Protein AF-A0AAV9RCN1-F1 (afdb_monomer)

Organism: NCBI:txid28760

pLDDT: mean 83.16, std 26.3, range [23.14, 98.94]

Radius of gyration: 22.36 Å; Cα contacts (8 Å, |Δi|>4): 455; chains: 1; bounding box: 54×53×61 Å

Foldseek 3Di:
DVVVLVVLVPPPPDDDDDDDDDDDDDDDDDDDDDDDDDDDDDDPPPDDDDDPDDDDDVCPPDQFVQQLVAAFLLNLLLLLLVLVVQCVCVVVVNHVDQFDWDDDPNDTDTDGSVNVNVVSLVCVCLQFAFAPDCVNPSDPCSVLAPDHLAGFRGGPGPPRNNRNWLALSNLSSCQSPVSSDDLVSLLSRLVVQVVFFDALQFGFLTGPVDPLADQAFDQPADDPPCSHHNRSCVRRTWGFQLSVLSSLSSQLVSLVVVDDVSNVVSVVVLVNNVVSVCVLLVPDPVSADWRTAGGRRHHHPPIRRHDPSNVVSNVVSVVSD

Secondary structure (DSSP, 8-state):
-HHHHHHHHHSTT-----------------------------------PPPS-----TTTT---S----SEEHHHHHHHHHHHHHHHHHHHTTS----EEEEEETTEEEEEEHHHHHHHHHHHHHHHHEE-S-TT-TT-S-GGG---SSEE-SEES-SSHHHHT---TTHHHHHHH-GGGS-HHHHHHHHHHHHHHTB-SSSEESS-TTSTT------SS--SS-TTTGGGTTTTSS-EESHHHHHHHHHHHHHHHHH-HHHHHHHHHHHHHHHHHHHHHHHH-TTSS--SEE-GGG---TTS-SS-HHHHHHHHHHHHH-

InterPro domains:
  IPR008928 Six-hairpin glycosidase superfamily [SSF48208] (68-321)
  IPR010401 Glycogen debranching enzyme [PTHR10569] (67-321)
  IPR032790 Glycogen debranching enzyme, C-terminal [PF06202] (67-316)

Mean predicted aligned error: 10.68 Å

Nearest PDB structures (foldseek):
  7ekw-assembly1_A  TM=9.323E-01  e=6.779E-24  Nakaseomyces glabratus CBS 138
  7eku-assembly1_A  TM=9.449E-01  e=3.481E-23  Nakaseomyces glabratus CBS 138
  5d06-assembly1_A  TM=9.188E-01  e=1.034E-23  Nakaseomyces glabratus CBS 138
  7ejt-assembly2_B  TM=9.295E-01  e=2.536E-23  Nakaseomyces glabratus CBS 138
  5d0f-assembly2_B  TM=9.491E-01  e=9.490E-23  Nakaseomyces glabratus CBS 138

Solvent-accessible surface area (backbone atoms only — not comparable to full-atom values): 18500 Å² total; per-residue (Å²): 122,71,76,68,61,56,59,71,68,67,65,84,74,71,90,73,90,82,82,88,79,89,78,91,79,91,85,88,86,88,84,83,86,83,84,78,91,81,86,94,73,90,72,87,72,87,70,88,71,79,78,95,80,72,77,90,52,99,59,70,89,63,72,51,107,68,69,63,76,23,52,32,35,38,60,53,17,46,48,44,33,50,34,48,50,49,43,56,30,32,77,68,70,75,36,96,64,64,55,48,78,41,80,55,97,92,39,83,41,79,44,39,31,62,58,52,36,48,50,51,56,70,43,46,47,60,70,31,47,32,63,76,58,93,77,46,89,74,64,87,54,73,89,54,57,81,62,57,48,38,56,28,38,22,43,79,20,91,53,64,58,56,15,47,40,56,44,60,54,44,25,46,13,42,58,56,30,46,86,49,49,56,70,70,60,49,53,45,23,52,52,49,43,53,74,60,23,56,49,65,67,15,24,21,38,26,32,75,89,44,94,75,47,36,31,72,58,41,63,80,41,84,60,91,50,73,67,46,29,62,29,46,15,66,66,22,14,19,12,30,22,36,56,38,18,33,43,50,41,28,51,50,58,54,23,58,77,73,32,69,69,53,27,54,54,45,52,51,52,50,52,54,51,52,49,45,49,49,54,47,23,72,70,35,95,76,62,31,42,34,44,38,25,16,51,86,51,34,86,33,94,83,36,52,60,62,26,70,58,26,48,49,28,47,53,51,36,63,71,73,106

Sequence (321 aa):
MQAAVEIVKREKKIETKVSVYATSVKVPGQLKILSTRKETKTHLLLLWAPNPSLPETPSGGVTANLSRDGAAVEIVGLSKSVVRWLVELQAKGLFPYDGVNVHRDGTEVFISYSEWNQQLQQSFETEFWVSEDPHDPNEKHPDLVHKKGIYKDSYGASSPWCDYQLRPNFTIAMVVAPELFTLGRAWKALGVAEKKLLGLLGMKTLDPDDMVYCGVYDNALDNDNYNLAKGFNYHQGPEWLWPVGYFLRAKLYFAKKLGEETYSKTVTLVKNVLSQHYTHLERSPWKGLPELTNEQGQHCPFSCETQAWSLATVLEVLYDL

Structure (mmCIF, N/CA/C/O backbone):
data_AF-A0AAV9RCN1-F1
#
_entry.id   AF-A0AAV9RCN1-F1
#
loop_
_atom_site.group_PDB
_atom_site.id
_atom_site.type_symbol
_atom_site.label_atom_id
_atom_site.label_alt_id
_atom_site.label_comp_id
_atom_site.label_asym_id
_atom_site.label_entity_id
_atom_site.label_seq_id
_atom_site.pdbx_PDB_ins_code
_atom_site.Cartn_x
_atom_site.Cartn_y
_atom_site.Cartn_z
_atom_site.occupancy
_atom_site.B_iso_or_equiv
_atom_site.auth_seq_id
_atom_site.auth_comp_id
_atom_site.auth_asym_id
_atom_site.auth_atom_id
_atom_site.pdbx_PDB_model_num
ATOM 1 N N . MET A 1 1 ? -16.370 -21.802 10.281 1.00 40.22 1 MET A N 1
ATOM 2 C CA . MET A 1 1 ? -17.121 -21.192 11.407 1.00 40.22 1 MET A CA 1
ATOM 3 C C . MET A 1 1 ? -17.003 -21.976 12.724 1.00 40.22 1 MET A C 1
ATOM 5 O O . MET A 1 1 ? -16.999 -21.343 13.768 1.00 40.22 1 MET A O 1
ATOM 9 N N . GLN A 1 2 ? -16.824 -23.308 12.718 1.00 26.86 2 GLN A N 1
ATOM 10 C CA . GLN A 1 2 ? -16.623 -24.099 13.952 1.00 26.86 2 GLN A CA 1
ATOM 11 C C . GLN A 1 2 ? -15.234 -23.940 14.608 1.00 26.86 2 GLN A C 1
ATOM 13 O O . GLN A 1 2 ? -15.150 -23.937 15.830 1.00 26.86 2 GLN A O 1
ATOM 18 N N . ALA A 1 3 ? -14.166 -23.696 13.836 1.00 29.97 3 ALA A N 1
ATOM 19 C CA . ALA A 1 3 ? -12.805 -23.572 14.383 1.00 29.97 3 ALA A CA 1
ATOM 20 C C . ALA A 1 3 ? -12.559 -22.300 15.231 1.00 29.97 3 ALA A C 1
ATOM 22 O O . ALA A 1 3 ? -11.704 -22.300 16.111 1.00 29.97 3 ALA A O 1
ATOM 23 N N . ALA A 1 4 ? -13.321 -21.221 15.007 1.00 32.78 4 ALA A N 1
ATOM 24 C CA . ALA A 1 4 ? -13.185 -19.976 15.774 1.00 32.78 4 ALA A CA 1
ATOM 25 C C . ALA A 1 4 ? -13.878 -20.045 17.151 1.00 32.78 4 ALA A C 1
ATOM 27 O O . ALA A 1 4 ? -13.446 -19.397 18.100 1.00 32.78 4 ALA A O 1
ATOM 28 N N . VAL A 1 5 ? -14.919 -20.877 17.286 1.00 36.88 5 VAL A N 1
ATOM 29 C CA . VAL A 1 5 ? -15.703 -21.031 18.526 1.00 36.88 5 VAL A CA 1
ATOM 30 C C . VAL A 1 5 ? -14.970 -21.890 19.570 1.00 36.88 5 VAL A C 1
ATOM 32 O O . VAL A 1 5 ? -15.204 -21.742 20.769 1.00 36.88 5 VAL A O 1
ATOM 35 N N . GLU A 1 6 ? -14.049 -22.761 19.148 1.00 31.56 6 GLU A N 1
ATOM 36 C CA . GLU A 1 6 ? -13.279 -23.619 20.062 1.00 31.56 6 GLU A CA 1
ATOM 37 C C . GLU A 1 6 ? -12.153 -22.887 20.807 1.00 31.56 6 GLU A C 1
ATOM 39 O O . GLU A 1 6 ? -11.795 -23.284 21.916 1.00 31.56 6 GLU A O 1
ATOM 44 N N . ILE A 1 7 ? -11.629 -21.794 20.244 1.00 38.25 7 ILE A N 1
ATOM 45 C CA . ILE A 1 7 ? -10.511 -21.039 20.832 1.00 38.25 7 ILE A CA 1
ATOM 46 C C . ILE A 1 7 ? -10.970 -20.306 22.101 1.00 38.25 7 ILE A C 1
ATOM 48 O O . ILE A 1 7 ? -10.344 -20.437 23.148 1.00 38.25 7 ILE A O 1
ATOM 52 N N . VAL A 1 8 ? -12.131 -19.649 22.051 1.00 38.59 8 VAL A N 1
ATOM 53 C CA . VAL A 1 8 ? -12.667 -18.851 23.172 1.00 38.59 8 VAL A CA 1
ATOM 54 C C . VAL A 1 8 ? -13.131 -19.726 24.348 1.00 38.59 8 VAL A C 1
ATOM 56 O O . VAL A 1 8 ? -13.141 -19.291 25.498 1.00 38.59 8 VAL A O 1
ATOM 59 N N . LYS A 1 9 ? -13.477 -21.000 24.111 1.00 32.78 9 LYS A N 1
ATOM 60 C CA . LYS A 1 9 ? -13.901 -21.913 25.189 1.00 32.78 9 LYS A CA 1
ATOM 61 C C . LYS A 1 9 ? -12.740 -22.495 26.002 1.00 32.78 9 LYS A C 1
ATOM 63 O O . LYS A 1 9 ? -12.976 -22.919 27.132 1.00 32.78 9 LYS A O 1
ATOM 68 N N . ARG A 1 10 ? -11.509 -22.517 25.474 1.00 36.81 10 ARG A N 1
ATOM 69 C CA . ARG A 1 10 ? -10.346 -23.107 26.170 1.00 36.81 10 ARG A CA 1
ATOM 70 C C . ARG A 1 10 ? -9.637 -22.159 27.145 1.00 36.81 10 ARG A C 1
ATOM 72 O O . ARG A 1 10 ? -8.932 -22.652 28.018 1.00 36.81 10 ARG A O 1
ATOM 79 N N . GLU A 1 11 ? -9.871 -20.849 27.083 1.00 39.75 11 GLU A N 1
ATOM 80 C CA . GLU A 1 11 ? -9.155 -19.865 27.921 1.00 39.75 11 GLU A CA 1
ATOM 81 C C . GLU A 1 11 ? -9.804 -19.569 29.286 1.00 39.75 11 GLU A C 1
ATOM 83 O O . GLU A 1 11 ? -9.200 -18.916 30.131 1.00 39.75 11 GLU A O 1
ATOM 88 N N . LYS A 1 12 ? -10.983 -20.129 29.594 1.00 35.50 12 LYS A N 1
ATOM 89 C CA . LYS A 1 12 ? -11.674 -19.929 30.889 1.00 35.50 12 LYS A CA 1
ATOM 90 C C . LYS A 1 12 ? -11.013 -20.597 32.114 1.00 35.50 12 LYS A C 1
ATOM 92 O O . LYS A 1 12 ? -11.671 -20.752 33.139 1.00 35.50 12 LYS A O 1
ATOM 97 N N . LYS A 1 13 ? -9.751 -21.037 32.045 1.00 34.59 13 LYS A N 1
ATOM 98 C CA . LYS A 1 13 ? -9.140 -21.849 33.116 1.00 34.59 13 LYS A CA 1
ATOM 99 C C . LYS A 1 13 ? -7.711 -21.489 33.524 1.00 34.59 13 LYS A C 1
ATOM 101 O O . LYS A 1 13 ? -7.014 -22.345 34.060 1.00 34.59 13 LYS A O 1
ATOM 106 N N . ILE A 1 14 ? -7.286 -20.246 33.320 1.00 32.81 14 ILE A N 1
ATOM 107 C CA . ILE A 1 14 ? -6.000 -19.767 33.839 1.00 32.81 14 ILE A CA 1
ATOM 108 C C . ILE A 1 14 ? -6.240 -18.486 34.646 1.00 32.81 14 ILE A C 1
ATOM 110 O O . ILE A 1 14 ? -6.146 -17.376 34.139 1.00 32.81 14 ILE A O 1
ATOM 114 N N . GLU A 1 15 ? -6.575 -18.650 35.928 1.00 34.12 15 GLU A N 1
ATOM 115 C CA . GLU A 1 15 ? -6.298 -17.615 36.923 1.00 34.12 15 GLU A CA 1
ATOM 116 C C . GLU A 1 15 ? -4.788 -17.622 37.170 1.00 34.12 15 GLU A C 1
ATOM 118 O O . GLU A 1 15 ? -4.222 -18.625 37.607 1.00 34.12 15 GLU A O 1
ATOM 123 N N . THR A 1 16 ? -4.099 -16.518 36.900 1.00 31.03 16 THR A N 1
ATOM 124 C CA . THR A 1 16 ? -2.740 -16.323 37.413 1.00 31.03 16 THR A CA 1
ATOM 125 C C . THR A 1 16 ? -2.645 -14.927 38.000 1.00 31.03 16 THR A C 1
ATOM 127 O O . THR A 1 16 ? -2.632 -13.928 37.289 1.00 31.03 16 THR A O 1
ATOM 130 N N . LYS A 1 17 ? -2.614 -14.873 39.336 1.00 28.05 17 LYS A N 1
ATOM 131 C CA . LYS A 1 17 ? -2.212 -13.691 40.099 1.00 28.05 17 LYS A CA 1
ATOM 132 C C . LYS A 1 17 ? -0.772 -13.348 39.722 1.00 28.05 17 LYS A C 1
ATOM 134 O O . LYS A 1 17 ? 0.119 -14.166 39.939 1.00 28.05 17 LYS A O 1
ATOM 139 N N . VAL A 1 18 ? -0.543 -12.145 39.209 1.00 26.08 18 VAL A N 1
ATOM 140 C CA . VAL A 1 18 ? 0.805 -11.590 39.055 1.00 26.08 18 VAL A CA 1
ATOM 141 C C . VAL A 1 18 ? 1.018 -10.582 40.179 1.00 26.08 18 VAL A C 1
ATOM 143 O O . VAL A 1 18 ? 0.465 -9.488 40.160 1.00 26.08 18 VAL A O 1
ATOM 146 N N . SER A 1 19 ? 1.802 -10.977 41.181 1.00 24.53 19 SER A N 1
ATOM 147 C CA . SER A 1 19 ? 2.355 -10.070 42.188 1.00 24.53 19 SER A CA 1
ATOM 148 C C . SER A 1 19 ? 3.693 -9.545 41.668 1.00 24.53 19 SER A C 1
ATOM 150 O O . SER A 1 19 ? 4.605 -10.332 41.416 1.00 24.53 19 SER A O 1
ATOM 152 N N . VAL A 1 20 ? 3.819 -8.230 41.495 1.00 25.09 20 VAL A N 1
ATOM 153 C CA . VAL A 1 20 ? 5.067 -7.580 41.073 1.00 25.09 20 VAL A CA 1
ATOM 154 C C . VAL A 1 20 ? 5.939 -7.349 42.307 1.00 25.09 20 VAL A C 1
ATOM 156 O O . VAL A 1 20 ? 5.595 -6.535 43.159 1.00 25.09 20 VAL A O 1
ATOM 159 N N . TYR A 1 21 ? 7.074 -8.042 42.404 1.00 23.66 21 TYR A N 1
ATOM 160 C CA . TYR A 1 21 ? 8.156 -7.667 43.317 1.00 23.66 21 TYR A CA 1
ATOM 161 C C . TYR A 1 21 ? 9.271 -7.003 42.511 1.00 23.66 21 TYR A C 1
ATOM 163 O O . TYR A 1 21 ? 9.865 -7.615 41.625 1.00 23.66 21 TYR A O 1
ATOM 171 N N . ALA A 1 22 ? 9.538 -5.736 42.821 1.00 26.12 22 ALA A N 1
ATOM 172 C CA . ALA A 1 22 ? 10.686 -5.003 42.317 1.00 26.12 22 ALA A CA 1
ATOM 173 C C . ALA A 1 22 ? 11.907 -5.293 43.199 1.00 26.12 22 ALA A C 1
ATOM 175 O O . ALA A 1 22 ? 11.885 -5.023 44.398 1.00 26.12 22 ALA A O 1
ATOM 176 N N . THR A 1 23 ? 12.993 -5.773 42.598 1.00 24.09 23 THR A N 1
ATOM 177 C CA . THR A 1 23 ? 14.335 -5.709 43.192 1.00 24.09 23 THR A CA 1
ATOM 178 C C . THR A 1 23 ? 15.346 -5.381 42.106 1.00 24.09 23 THR A C 1
ATOM 180 O O . THR A 1 23 ? 15.435 -6.072 41.095 1.00 24.09 23 THR A O 1
ATOM 183 N N . SER A 1 24 ? 16.090 -4.295 42.318 1.00 27.80 24 SER A N 1
ATOM 184 C CA . SER A 1 24 ? 17.132 -3.802 41.423 1.00 27.80 24 SER A CA 1
ATOM 185 C C . SER A 1 24 ? 18.395 -4.654 41.502 1.00 27.80 24 SER A C 1
ATOM 187 O O . SER A 1 24 ? 18.911 -4.839 42.603 1.00 27.80 24 SER A O 1
ATOM 189 N N . VAL A 1 25 ? 18.973 -5.026 40.358 1.00 26.41 25 VAL A N 1
ATOM 190 C CA . VAL A 1 25 ? 20.415 -5.292 40.224 1.00 26.41 25 VAL A CA 1
ATOM 191 C C . VAL A 1 25 ? 20.876 -4.844 38.823 1.00 26.41 25 VAL A C 1
ATOM 193 O O . VAL A 1 25 ? 20.364 -5.322 37.816 1.00 26.41 25 VAL A O 1
ATOM 196 N N . LYS A 1 26 ? 21.827 -3.897 38.767 1.00 26.02 26 LYS A N 1
ATOM 197 C CA . LYS A 1 26 ? 22.694 -3.570 37.605 1.00 26.02 26 LYS A CA 1
ATOM 198 C C . LYS A 1 26 ? 23.755 -4.695 37.519 1.00 26.02 26 LYS A C 1
ATOM 200 O O . LYS A 1 26 ? 24.193 -5.116 38.581 1.00 26.02 26 LYS A O 1
ATOM 205 N N . VAL A 1 27 ? 24.225 -5.274 36.404 1.00 29.41 27 VAL A N 1
ATOM 206 C CA . VAL A 1 27 ? 24.920 -4.785 35.181 1.00 29.41 27 VAL A CA 1
ATOM 207 C C . VAL A 1 27 ? 25.010 -5.988 34.162 1.00 29.41 27 VAL A C 1
ATOM 209 O O . VAL A 1 27 ? 24.447 -7.035 34.473 1.00 29.41 27 VAL A O 1
ATOM 212 N N . PRO A 1 28 ? 25.639 -5.928 32.958 1.00 28.16 28 PRO A N 1
ATOM 213 C CA . PRO A 1 28 ? 24.980 -6.140 31.662 1.00 28.16 28 PRO A CA 1
ATOM 214 C C . PRO A 1 28 ? 25.430 -7.394 30.868 1.00 28.16 28 PRO A C 1
ATOM 216 O O . PRO A 1 28 ? 26.518 -7.929 31.060 1.00 28.16 28 PRO A O 1
ATOM 219 N N . GLY A 1 29 ? 24.629 -7.775 29.867 1.00 32.91 29 GLY A N 1
ATOM 220 C CA . GLY A 1 29 ? 25.039 -8.684 28.789 1.00 32.91 29 GLY A CA 1
ATOM 221 C C . GLY A 1 29 ? 24.473 -10.102 28.898 1.00 32.91 29 GLY A C 1
ATOM 222 O O . GLY A 1 29 ? 24.736 -10.817 29.855 1.00 32.91 29 GLY A O 1
ATOM 223 N N . GLN A 1 30 ? 23.770 -10.504 27.833 1.00 29.94 30 GLN A N 1
ATOM 224 C CA . GLN A 1 30 ? 23.175 -11.821 27.556 1.00 29.94 30 GLN A CA 1
ATOM 225 C C . GLN A 1 30 ? 21.831 -12.127 28.238 1.00 29.94 30 GLN A C 1
ATOM 227 O O . GLN A 1 30 ? 21.758 -12.421 29.427 1.00 29.94 30 GLN A O 1
ATOM 232 N N . LEU A 1 31 ? 20.770 -12.209 27.424 1.00 26.22 31 LEU A N 1
ATOM 233 C CA . LEU A 1 31 ? 19.601 -13.027 27.743 1.00 26.22 31 LEU A CA 1
ATOM 234 C C . LEU A 1 31 ? 19.570 -14.247 26.810 1.00 26.22 31 LEU A C 1
ATOM 236 O O . LEU A 1 31 ? 19.487 -14.118 25.591 1.00 26.22 31 LEU A O 1
ATOM 240 N N . LYS A 1 32 ? 19.652 -15.439 27.411 1.00 27.06 32 LYS A N 1
ATOM 241 C CA . LYS A 1 32 ? 19.415 -16.738 26.769 1.00 27.06 32 LYS A CA 1
ATOM 242 C C . LYS A 1 32 ? 17.918 -16.920 26.513 1.00 27.06 32 LYS A C 1
ATOM 244 O O . LYS A 1 32 ? 17.120 -16.806 27.439 1.00 27.06 32 LYS A O 1
ATOM 249 N N . ILE A 1 33 ? 17.557 -17.300 25.289 1.00 26.78 33 ILE A N 1
ATOM 250 C CA . ILE A 1 33 ? 16.218 -17.798 24.955 1.00 26.78 33 ILE A CA 1
ATOM 251 C C . ILE A 1 33 ? 16.115 -19.249 25.444 1.00 26.78 33 ILE A C 1
ATOM 253 O O . ILE A 1 33 ? 16.778 -20.139 24.912 1.00 26.78 33 ILE A O 1
ATOM 257 N N . LEU A 1 34 ? 15.276 -19.498 26.451 1.00 23.14 34 LEU A N 1
ATOM 258 C CA . LEU A 1 34 ? 14.775 -20.839 26.752 1.00 23.14 34 LEU A CA 1
ATOM 259 C C . LEU A 1 34 ? 13.527 -21.078 25.899 1.00 23.14 34 LEU A C 1
ATOM 261 O O . LEU A 1 34 ? 12.471 -20.500 26.133 1.00 23.14 34 LEU A O 1
ATOM 265 N N . SER A 1 35 ? 13.682 -21.917 24.877 1.00 24.73 35 SER A N 1
ATOM 266 C CA . SER A 1 35 ? 12.591 -22.424 24.050 1.00 24.73 35 SER A CA 1
ATOM 267 C C . SER A 1 35 ? 11.878 -23.561 24.778 1.00 24.73 35 SER A C 1
ATOM 269 O O . SER A 1 35 ? 12.482 -24.596 25.062 1.00 24.73 35 SER A O 1
ATOM 271 N N . THR A 1 36 ? 10.582 -23.403 25.029 1.00 24.48 36 THR A N 1
ATOM 272 C CA . THR A 1 36 ? 9.671 -24.530 25.240 1.00 24.48 36 THR A CA 1
ATOM 273 C C . THR A 1 36 ? 8.631 -24.527 24.123 1.00 24.48 36 THR A C 1
ATOM 275 O O . THR A 1 36 ? 7.712 -23.717 24.069 1.00 24.48 36 THR A O 1
ATOM 278 N N . ARG A 1 37 ? 8.812 -25.456 23.177 1.00 31.16 37 ARG A N 1
ATOM 279 C CA . ARG A 1 37 ? 7.843 -25.785 22.124 1.00 31.16 37 ARG A CA 1
ATOM 280 C C . ARG A 1 37 ? 6.537 -26.289 22.744 1.00 31.16 37 ARG A C 1
ATOM 282 O O . ARG A 1 37 ? 6.570 -27.309 23.432 1.00 31.16 37 ARG A O 1
ATOM 289 N N . LYS A 1 38 ? 5.402 -25.704 22.347 1.00 27.34 38 LYS A N 1
ATOM 290 C CA . LYS A 1 38 ? 4.206 -26.457 21.926 1.00 27.34 38 LYS A CA 1
ATOM 291 C C . LYS A 1 38 ? 3.209 -25.581 21.153 1.00 27.34 38 LYS A C 1
ATOM 293 O O . LYS A 1 38 ? 2.798 -24.533 21.622 1.00 27.34 38 LYS A O 1
ATOM 298 N N . GLU A 1 39 ? 2.827 -26.131 20.002 1.00 28.97 39 GLU A N 1
ATOM 299 C CA . GLU A 1 39 ? 1.652 -25.872 19.159 1.00 28.97 39 GLU A CA 1
ATOM 300 C C . GLU A 1 39 ? 1.589 -24.605 18.283 1.00 28.97 39 GLU A C 1
ATOM 302 O O . GLU A 1 39 ? 1.610 -23.455 18.701 1.00 28.97 39 GLU A O 1
ATOM 307 N N . THR A 1 40 ? 1.494 -24.908 16.990 1.00 35.72 40 THR A N 1
ATOM 308 C CA . THR A 1 40 ? 1.432 -24.072 15.797 1.00 35.72 40 THR A CA 1
ATOM 309 C C . THR A 1 40 ? 0.144 -23.258 15.703 1.00 35.72 40 THR A C 1
ATOM 311 O O . THR A 1 40 ? -0.923 -23.816 15.442 1.00 35.72 40 THR A O 1
ATOM 314 N N . LYS A 1 41 ? 0.269 -21.932 15.773 1.00 26.16 41 LYS A N 1
ATOM 315 C CA . LYS A 1 41 ? -0.579 -20.983 15.040 1.00 26.16 41 LYS A CA 1
ATOM 316 C C . LYS A 1 41 ? 0.308 -19.878 14.489 1.00 26.16 41 LYS A C 1
ATOM 318 O O . LYS A 1 41 ? 0.808 -19.040 15.230 1.00 26.16 41 LYS A O 1
ATOM 323 N N . THR A 1 42 ? 0.528 -19.913 13.182 1.00 25.38 42 THR A N 1
ATOM 324 C CA . THR A 1 42 ? 1.233 -18.856 12.464 1.00 25.38 42 THR A CA 1
ATOM 325 C C . THR A 1 42 ? 0.285 -17.669 12.340 1.00 25.38 42 THR A C 1
ATOM 327 O O . THR A 1 42 ? -0.553 -17.621 11.444 1.00 25.38 42 THR A O 1
ATOM 330 N N . HIS A 1 43 ? 0.378 -16.721 13.264 1.00 29.42 43 HIS A N 1
ATOM 331 C CA . HIS A 1 43 ? -0.029 -15.352 12.986 1.00 29.42 43 HIS A CA 1
ATOM 332 C C . HIS A 1 43 ? 1.195 -14.668 12.389 1.00 29.42 43 HIS A C 1
ATOM 334 O O . HIS A 1 43 ? 2.213 -14.532 13.066 1.00 29.42 43 HIS A O 1
ATOM 340 N N . LEU A 1 44 ? 1.125 -14.316 11.101 1.00 26.55 44 LEU A N 1
ATOM 341 C CA . LEU A 1 44 ? 2.102 -13.426 10.481 1.00 26.55 44 LEU A CA 1
ATOM 342 C C . LEU A 1 44 ? 1.942 -12.045 11.135 1.00 26.55 44 LEU A C 1
ATOM 344 O O . LEU A 1 44 ? 1.236 -11.177 10.634 1.00 26.55 44 LEU A O 1
ATOM 348 N N . LEU A 1 45 ? 2.577 -11.853 12.288 1.00 23.72 45 LEU A N 1
ATOM 349 C CA . LEU A 1 45 ? 3.095 -10.543 12.637 1.00 23.72 45 LEU A CA 1
ATOM 350 C C . LEU A 1 45 ? 4.373 -10.385 11.815 1.00 23.72 45 LEU A C 1
ATOM 352 O O . LEU A 1 45 ? 5.389 -11.015 12.111 1.00 23.72 45 LEU A O 1
ATOM 356 N N . LEU A 1 46 ? 4.309 -9.570 10.764 1.00 26.88 46 LEU A N 1
ATOM 357 C CA . LEU A 1 46 ? 5.503 -9.021 10.132 1.00 26.88 46 LEU A CA 1
ATOM 358 C C . LEU A 1 46 ? 6.126 -8.039 11.126 1.00 26.88 46 LEU A C 1
ATOM 360 O O . LEU A 1 46 ? 5.871 -6.841 11.093 1.00 26.88 46 LEU A O 1
ATOM 364 N N . LEU A 1 47 ? 6.890 -8.577 12.073 1.00 23.89 47 LEU A N 1
ATOM 365 C CA . LEU A 1 47 ? 7.819 -7.788 12.860 1.00 23.89 47 LEU A CA 1
ATOM 366 C C . LEU A 1 47 ? 9.021 -7.499 11.967 1.00 23.89 47 LEU A C 1
ATOM 368 O O . LEU A 1 47 ? 9.737 -8.410 11.551 1.00 23.89 47 LEU A O 1
ATOM 372 N N . TRP A 1 48 ? 9.224 -6.218 11.682 1.00 28.70 48 TRP A N 1
ATOM 373 C CA . TRP A 1 48 ? 10.491 -5.701 11.194 1.00 28.70 48 TRP A CA 1
ATOM 374 C C . TRP A 1 48 ? 11.572 -6.075 12.215 1.00 28.70 48 TRP A C 1
ATOM 376 O O . TRP A 1 48 ? 11.608 -5.543 13.322 1.00 28.70 48 TRP A O 1
ATOM 386 N N . ALA A 1 49 ? 12.442 -7.017 11.857 1.00 23.36 49 ALA A N 1
ATOM 387 C CA . ALA A 1 49 ? 13.666 -7.279 12.598 1.00 23.36 49 ALA A CA 1
ATOM 388 C C . ALA A 1 49 ? 14.814 -6.535 11.898 1.00 23.36 49 ALA A C 1
ATOM 390 O O . ALA A 1 49 ? 15.099 -6.843 10.739 1.00 23.36 49 ALA A O 1
ATOM 391 N N . PRO A 1 50 ? 15.470 -5.548 12.534 1.00 27.77 50 PRO A N 1
ATOM 392 C CA . PRO A 1 50 ? 16.740 -5.055 12.024 1.00 27.77 50 PRO A CA 1
ATOM 393 C C . PRO A 1 50 ? 17.766 -6.196 12.050 1.00 27.77 50 PRO A C 1
ATOM 395 O O . PRO A 1 50 ? 17.814 -6.996 12.986 1.00 27.77 50 PRO A O 1
ATOM 398 N N . ASN A 1 51 ? 18.562 -6.287 10.988 1.00 28.89 51 ASN A N 1
ATOM 399 C CA . ASN A 1 51 ? 19.583 -7.312 10.812 1.00 28.89 51 ASN A CA 1
ATOM 400 C C . ASN A 1 51 ? 20.646 -7.182 11.933 1.00 28.89 51 ASN A C 1
ATOM 402 O O . ASN A 1 51 ? 21.247 -6.114 12.058 1.00 28.89 51 ASN A O 1
ATOM 406 N N . PRO A 1 52 ? 20.893 -8.209 12.770 1.00 28.55 52 PRO A N 1
ATOM 407 C CA . PRO A 1 52 ? 21.703 -8.082 13.991 1.00 28.55 52 PRO A CA 1
ATOM 408 C C . PRO A 1 52 ? 23.226 -8.002 13.763 1.00 28.55 52 PRO A C 1
ATOM 410 O O . PRO A 1 52 ? 23.994 -8.119 14.715 1.00 28.55 52 PRO A O 1
ATOM 413 N N . SER A 1 53 ? 23.689 -7.815 12.527 1.00 30.45 53 SER A N 1
ATOM 414 C CA . SER A 1 53 ? 25.110 -7.855 12.171 1.00 30.45 53 SER A CA 1
ATOM 415 C C . SER A 1 53 ? 25.535 -6.663 11.312 1.00 30.45 53 SER A C 1
ATOM 417 O O . SER A 1 53 ? 25.979 -6.837 10.179 1.00 30.45 53 SER A O 1
ATOM 419 N N . LEU A 1 54 ? 25.414 -5.451 11.856 1.00 36.78 54 LEU A N 1
ATOM 420 C CA . LEU A 1 54 ? 26.137 -4.284 11.349 1.00 36.78 54 LEU A CA 1
ATOM 421 C C . LEU A 1 54 ? 27.331 -4.007 12.281 1.00 36.78 54 LEU A C 1
ATOM 423 O O . LEU A 1 54 ? 27.113 -3.661 13.443 1.00 36.78 54 LEU A O 1
ATOM 427 N N . PRO A 1 55 ? 28.586 -4.190 11.825 1.00 32.75 55 PRO A N 1
ATOM 428 C CA . PRO A 1 55 ? 29.740 -3.608 12.496 1.00 32.75 55 PRO A CA 1
ATOM 429 C C . PRO A 1 55 ? 29.661 -2.078 12.420 1.00 32.75 55 PRO A C 1
ATOM 431 O O . PRO A 1 55 ? 29.116 -1.537 11.460 1.00 32.75 55 PRO A O 1
ATOM 434 N N . GLU A 1 56 ? 30.200 -1.405 13.438 1.00 34.66 56 GLU A N 1
ATOM 435 C CA . GLU A 1 56 ? 30.184 0.052 13.609 1.00 34.66 56 GLU A CA 1
ATOM 436 C C . GLU A 1 56 ? 30.677 0.790 12.352 1.00 34.66 56 GLU A C 1
ATOM 438 O O . GLU A 1 56 ? 31.871 0.895 12.077 1.00 34.66 56 GLU A O 1
ATOM 443 N N . THR A 1 57 ? 29.729 1.306 11.575 1.00 41.69 57 THR A N 1
ATOM 444 C CA . THR A 1 57 ? 29.946 2.352 10.579 1.00 41.69 57 THR A CA 1
ATOM 445 C C . THR A 1 57 ? 30.065 3.709 11.289 1.00 41.69 57 THR A C 1
ATOM 447 O O . THR A 1 57 ? 29.608 3.856 12.427 1.00 41.69 57 THR A O 1
ATOM 450 N N . PRO A 1 58 ? 30.575 4.765 10.626 1.00 41.34 58 PRO A N 1
ATOM 451 C CA . PRO A 1 58 ? 30.504 6.135 11.150 1.00 41.34 58 PRO A CA 1
ATOM 452 C C . PRO A 1 58 ? 29.063 6.609 11.432 1.00 41.34 58 PRO A C 1
ATOM 454 O O . PRO A 1 58 ? 28.861 7.613 12.108 1.00 41.34 58 PRO A O 1
ATOM 457 N N . SER A 1 59 ? 28.056 5.887 10.930 1.00 46.66 59 SER A N 1
ATOM 458 C CA . SER A 1 59 ? 26.625 6.137 11.110 1.00 46.66 59 SER A CA 1
ATOM 459 C C . SER A 1 59 ? 26.027 5.469 12.356 1.00 46.66 59 SER A C 1
ATOM 461 O O . SER A 1 59 ? 24.875 5.047 12.314 1.00 46.66 59 SER A O 1
ATOM 463 N N . GLY A 1 60 ? 26.794 5.362 13.449 1.00 36.47 60 GLY A N 1
ATOM 464 C CA . GLY A 1 60 ? 26.421 4.704 14.709 1.00 36.47 60 GLY A CA 1
ATOM 465 C C . GLY A 1 60 ? 24.913 4.641 14.986 1.00 36.47 60 GLY A C 1
ATOM 466 O O . GLY A 1 60 ? 24.290 5.650 15.294 1.00 36.47 60 GLY A O 1
ATOM 467 N N . GLY A 1 61 ? 24.318 3.451 14.844 1.00 44.03 61 GLY A N 1
ATOM 468 C CA . GLY A 1 61 ? 22.914 3.180 15.180 1.00 44.03 61 GLY A CA 1
ATOM 469 C C . GLY A 1 61 ? 21.846 3.951 14.391 1.00 44.03 61 GLY A C 1
ATOM 470 O O . GLY A 1 61 ? 20.667 3.821 14.721 1.00 44.03 61 GLY A O 1
ATOM 471 N N . VAL A 1 62 ? 22.207 4.733 13.371 1.00 51.97 62 VAL A N 1
ATOM 472 C CA . VAL A 1 62 ? 21.247 5.487 12.560 1.00 51.97 62 VAL A CA 1
ATOM 473 C C . VAL A 1 62 ? 20.530 4.506 11.639 1.00 51.97 62 VAL A C 1
ATOM 475 O O . VAL A 1 62 ? 21.095 3.998 10.670 1.00 51.97 62 VAL A O 1
ATOM 478 N N . THR A 1 63 ? 19.272 4.204 11.968 1.00 51.31 63 THR A N 1
ATOM 479 C CA . THR A 1 63 ? 18.365 3.509 11.052 1.00 51.31 63 THR A CA 1
ATOM 480 C C . THR A 1 63 ? 18.279 4.305 9.762 1.00 51.31 63 THR A C 1
ATOM 482 O O . THR A 1 63 ? 18.333 5.535 9.805 1.00 51.31 63 THR A O 1
ATOM 485 N N . ALA A 1 64 ? 18.133 3.622 8.623 1.00 52.12 64 ALA A N 1
ATOM 486 C CA . ALA A 1 64 ? 18.071 4.320 7.351 1.00 52.12 64 ALA A CA 1
ATOM 487 C C . ALA A 1 64 ? 16.984 5.409 7.321 1.00 52.12 64 ALA A C 1
ATOM 489 O O . ALA A 1 64 ? 16.137 5.395 8.211 1.00 52.12 64 ALA A O 1
ATOM 490 N N . ASN A 1 65 ? 17.010 6.337 6.342 1.00 51.34 65 ASN A N 1
ATOM 491 C CA . ASN A 1 65 ? 16.021 7.422 6.078 1.00 51.34 65 ASN A CA 1
ATOM 492 C C . ASN A 1 65 ? 14.578 6.896 5.813 1.00 51.34 65 ASN A C 1
ATOM 494 O O . ASN A 1 65 ? 13.900 7.246 4.854 1.00 51.34 65 ASN A O 1
ATOM 498 N N . LEU A 1 66 ? 14.151 5.995 6.679 1.00 55.56 66 LEU A N 1
ATOM 499 C CA . LEU A 1 66 ? 12.999 5.123 6.774 1.00 55.56 66 LEU A CA 1
ATOM 500 C C . LEU A 1 66 ? 12.427 5.254 8.193 1.00 55.56 66 LEU A C 1
ATOM 502 O O . LEU A 1 66 ? 11.750 4.334 8.651 1.00 55.56 66 LEU A O 1
ATOM 506 N N . SER A 1 67 ? 12.757 6.327 8.933 1.00 66.94 67 SER A N 1
ATOM 507 C CA . SER A 1 67 ? 12.136 6.564 10.234 1.00 66.94 67 SER A CA 1
ATOM 508 C C . SER A 1 67 ? 10.657 6.833 9.985 1.00 66.94 67 SER A C 1
ATOM 510 O O . SER A 1 67 ? 10.251 7.942 9.651 1.00 66.94 67 SER A O 1
ATOM 512 N N . ARG A 1 68 ? 9.874 5.759 10.052 1.00 87.56 68 ARG A N 1
ATOM 513 C CA . ARG A 1 68 ? 8.414 5.728 9.976 1.00 87.56 68 ARG A CA 1
ATOM 514 C C . ARG A 1 68 ? 7.873 5.702 11.403 1.00 87.56 68 ARG A C 1
ATOM 516 O O . ARG A 1 68 ? 7.069 4.847 11.759 1.00 87.56 68 ARG A O 1
ATOM 523 N N . ASP A 1 69 ? 8.428 6.582 12.233 1.00 87.88 69 ASP A N 1
ATOM 524 C CA . ASP A 1 69 ? 8.205 6.666 13.680 1.00 87.88 69 ASP A CA 1
ATOM 525 C C . ASP A 1 69 ? 6.911 7.401 14.056 1.00 87.88 69 ASP A C 1
ATOM 527 O O . ASP A 1 69 ? 6.465 7.316 15.200 1.00 87.88 69 ASP A O 1
ATOM 531 N N . GLY A 1 70 ? 6.290 8.077 13.089 1.00 91.19 70 GLY A N 1
ATOM 532 C CA . GLY A 1 70 ? 4.929 8.590 13.188 1.00 91.19 70 GLY A CA 1
ATOM 533 C C . GLY A 1 70 ? 3.862 7.500 13.034 1.00 91.19 70 GLY A C 1
ATOM 534 O O . GLY A 1 70 ? 4.105 6.295 13.128 1.00 91.19 70 GLY A O 1
ATOM 535 N N . ALA A 1 71 ? 2.634 7.922 12.748 1.00 96.38 71 ALA A N 1
ATOM 536 C CA . ALA A 1 71 ? 1.536 7.013 12.454 1.00 96.38 71 ALA A CA 1
ATOM 537 C C . ALA A 1 71 ? 1.702 6.412 11.047 1.00 96.38 71 ALA A C 1
ATOM 539 O O . ALA A 1 71 ? 1.249 6.992 10.065 1.00 96.38 71 ALA A O 1
ATOM 540 N N . ALA A 1 72 ? 2.362 5.258 10.938 1.00 97.50 72 ALA A N 1
ATOM 541 C CA . ALA A 1 72 ? 2.521 4.533 9.675 1.00 97.50 72 ALA A CA 1
ATOM 542 C C . ALA A 1 72 ? 1.162 4.106 9.087 1.00 97.50 72 ALA A C 1
ATOM 544 O O . ALA A 1 72 ? 0.328 3.511 9.783 1.00 97.50 72 ALA A O 1
ATOM 545 N N . VAL A 1 73 ? 0.942 4.384 7.799 1.00 98.56 73 VAL A N 1
ATOM 546 C CA . VAL A 1 73 ? -0.373 4.257 7.144 1.00 98.56 73 VAL A CA 1
ATOM 547 C C . VAL A 1 73 ? -0.977 2.851 7.245 1.00 98.56 73 VAL A C 1
ATOM 549 O O . VAL A 1 73 ? -2.165 2.699 7.541 1.00 98.56 73 VAL A O 1
ATOM 552 N N . GLU A 1 74 ? -0.176 1.802 7.071 1.00 98.25 74 GLU A N 1
ATOM 553 C CA . GLU A 1 74 ? -0.633 0.416 7.158 1.00 98.25 74 GLU A CA 1
ATOM 554 C C . GLU A 1 74 ? -0.949 -0.010 8.589 1.00 98.25 74 GLU A C 1
ATOM 556 O O . GLU A 1 74 ? -1.881 -0.784 8.790 1.00 98.25 74 GLU A O 1
ATOM 561 N N . ILE A 1 75 ? -0.239 0.523 9.588 1.00 98.50 75 ILE A N 1
ATOM 562 C CA . ILE A 1 75 ? -0.516 0.229 10.998 1.00 98.50 75 ILE A CA 1
ATOM 563 C C . ILE A 1 75 ? -1.845 0.856 11.408 1.00 98.50 75 ILE A C 1
ATOM 565 O O . ILE A 1 75 ? -2.650 0.206 12.077 1.00 98.50 75 ILE A O 1
ATOM 569 N N . VAL A 1 76 ? -2.128 2.079 10.951 1.00 98.56 76 VAL A N 1
ATOM 570 C CA . VAL A 1 76 ? -3.426 2.725 11.185 1.00 98.56 76 VAL A CA 1
ATOM 571 C C . VAL A 1 76 ? -4.553 1.964 10.479 1.00 98.56 76 VAL A C 1
ATOM 573 O O . VAL A 1 76 ? -5.590 1.699 11.091 1.00 98.56 76 VAL A O 1
ATOM 576 N N . GLY A 1 77 ? -4.343 1.530 9.232 1.00 98.62 77 GLY A N 1
ATOM 577 C CA . GLY A 1 77 ? -5.301 0.691 8.504 1.00 98.62 77 GLY A CA 1
ATOM 578 C C . GLY A 1 77 ? -5.567 -0.656 9.191 1.00 98.62 77 GLY A C 1
ATOM 579 O O . GLY A 1 77 ? -6.721 -1.045 9.383 1.00 98.62 77 GLY A O 1
ATOM 580 N N . LEU A 1 78 ? -4.516 -1.357 9.625 1.00 98.75 78 LEU A N 1
ATOM 581 C CA . LEU A 1 78 ? -4.627 -2.613 10.375 1.00 98.75 78 LEU A CA 1
ATOM 582 C C . LEU A 1 78 ? -5.344 -2.402 11.712 1.00 98.75 78 LEU A C 1
ATOM 584 O O . LEU A 1 78 ? -6.238 -3.178 12.051 1.00 98.75 78 LEU A O 1
ATOM 588 N N . SER A 1 79 ? -5.016 -1.327 12.436 1.00 98.44 79 SER A N 1
ATOM 589 C CA . SER A 1 79 ? -5.699 -0.939 13.673 1.00 98.44 79 SER A CA 1
ATOM 590 C C . SER A 1 79 ? -7.193 -0.736 13.429 1.00 98.44 79 SER A C 1
ATOM 592 O O . SER A 1 79 ? -8.007 -1.350 14.119 1.00 98.44 79 SER A O 1
ATOM 594 N N . LYS A 1 80 ? -7.574 0.013 12.387 1.00 98.75 80 LYS A N 1
ATOM 595 C CA . LYS A 1 80 ? -8.982 0.190 12.006 1.00 98.75 80 LYS A CA 1
ATOM 596 C C . LYS A 1 80 ? -9.679 -1.143 11.745 1.00 98.75 80 LYS A C 1
ATOM 598 O O . LYS A 1 80 ? -10.788 -1.354 12.236 1.00 98.75 80 LYS A O 1
ATOM 603 N N . SER A 1 81 ? -9.039 -2.038 10.994 1.00 98.75 81 SER A N 1
ATOM 604 C CA . SER A 1 81 ? -9.597 -3.353 10.662 1.00 98.75 81 SER A CA 1
ATOM 605 C C . SER A 1 81 ? -9.843 -4.203 11.913 1.00 98.75 81 SER A C 1
ATOM 607 O O . SER A 1 81 ? -10.927 -4.766 12.087 1.00 98.75 81 SER A O 1
ATOM 609 N N . VAL A 1 82 ? -8.865 -4.238 12.825 1.00 98.62 82 VAL A N 1
ATOM 610 C CA . VAL A 1 82 ? -8.950 -4.981 14.090 1.00 98.62 82 VAL A CA 1
ATOM 611 C C . VAL A 1 82 ? -10.022 -4.395 15.000 1.00 98.62 82 VAL A C 1
ATOM 613 O O . VAL A 1 82 ? -10.870 -5.137 15.488 1.00 98.62 82 VAL A O 1
ATOM 616 N N . VAL A 1 83 ? -10.035 -3.078 15.211 1.00 98.31 83 VAL A N 1
ATOM 617 C CA . VAL A 1 83 ? -11.013 -2.441 16.103 1.00 98.31 83 VAL A CA 1
ATOM 618 C C . VAL A 1 83 ? -12.432 -2.610 15.551 1.00 98.31 83 VAL A C 1
ATOM 620 O O . VAL A 1 83 ? -13.332 -2.964 16.312 1.00 98.31 83 VAL A O 1
ATOM 623 N N . ARG A 1 84 ? -12.641 -2.474 14.231 1.00 98.62 84 ARG A N 1
ATOM 624 C CA . ARG A 1 84 ? -13.930 -2.796 13.591 1.00 98.62 84 ARG A CA 1
ATOM 625 C C . ARG A 1 84 ? -14.362 -4.231 13.903 1.00 98.62 84 ARG A C 1
ATOM 627 O O . ARG A 1 84 ? -15.505 -4.454 14.294 1.00 98.62 84 ARG A O 1
ATOM 634 N N . TRP A 1 85 ? -13.456 -5.196 13.759 1.00 98.44 85 TRP A N 1
ATOM 635 C CA . TRP A 1 85 ? -13.749 -6.598 14.054 1.00 98.44 85 TRP A CA 1
ATOM 636 C C . TRP A 1 85 ? -14.096 -6.833 15.531 1.00 98.44 85 TRP A C 1
ATOM 638 O O . TRP A 1 85 ? -15.048 -7.558 15.819 1.00 98.44 85 TRP A O 1
ATOM 648 N N . LEU A 1 86 ? -13.395 -6.188 16.469 1.00 98.19 86 LEU A N 1
ATOM 649 C CA . LEU A 1 86 ? -13.704 -6.274 17.902 1.00 98.19 86 LEU A CA 1
ATOM 650 C C . LEU A 1 86 ? -15.097 -5.721 18.223 1.00 98.19 86 LEU A C 1
ATOM 652 O O . LEU A 1 86 ? -15.845 -6.370 18.954 1.00 98.19 86 LEU A O 1
ATOM 656 N N . VAL A 1 87 ? -15.481 -4.587 17.627 1.00 98.12 87 VAL A N 1
ATOM 657 C CA . VAL A 1 87 ? -16.841 -4.028 17.751 1.00 98.12 87 VAL A CA 1
ATOM 658 C C . VAL A 1 87 ? -17.887 -5.027 17.245 1.00 98.12 87 VAL A C 1
ATOM 660 O O . VAL A 1 87 ? -18.884 -5.280 17.919 1.00 98.12 87 VAL A O 1
ATOM 663 N N . GLU A 1 88 ? -17.652 -5.660 16.092 1.00 97.94 88 GLU A N 1
ATOM 664 C CA . GLU A 1 88 ? -18.563 -6.675 15.548 1.00 97.94 88 GLU A CA 1
ATOM 665 C C . GLU A 1 88 ? -18.667 -7.928 16.433 1.00 97.94 88 GLU A C 1
ATOM 667 O O . GLU A 1 88 ? -19.744 -8.522 16.539 1.00 97.94 88 GLU A O 1
ATOM 672 N N . LEU A 1 89 ? -17.565 -8.369 17.048 1.00 98.06 89 LEU A N 1
ATOM 673 C CA . LEU A 1 89 ? -17.570 -9.517 17.957 1.00 98.06 89 LEU A CA 1
ATOM 674 C C . LEU A 1 89 ? -18.279 -9.206 19.273 1.00 98.06 89 LEU A C 1
ATOM 676 O O . LEU A 1 89 ? -19.029 -10.052 19.767 1.00 98.06 89 LEU A O 1
ATOM 680 N N . GLN A 1 90 ? -18.061 -8.013 19.822 1.00 97.06 90 GLN A N 1
ATOM 681 C CA . GLN A 1 90 ? -18.714 -7.547 21.040 1.00 97.06 90 GLN A CA 1
ATOM 682 C C . GLN A 1 90 ? -20.230 -7.440 20.831 1.00 97.06 90 GLN A C 1
ATOM 684 O O . GLN A 1 90 ? -20.989 -8.020 21.607 1.00 97.06 90 GLN A O 1
ATOM 689 N N . ALA A 1 91 ? -20.676 -6.875 19.703 1.00 96.44 91 ALA A N 1
ATOM 690 C CA . ALA A 1 91 ? -22.093 -6.818 19.331 1.00 96.44 91 ALA A CA 1
ATOM 691 C C . ALA A 1 91 ? -22.746 -8.208 19.178 1.00 96.44 91 ALA A C 1
ATOM 693 O O . ALA A 1 91 ? -23.947 -8.367 19.394 1.00 96.44 91 ALA A O 1
ATOM 694 N N . LYS A 1 92 ? -21.962 -9.236 18.826 1.00 97.75 92 LYS A N 1
ATOM 695 C CA . LYS A 1 92 ? -22.411 -10.640 18.729 1.00 97.75 92 LYS A CA 1
ATOM 696 C C . LYS A 1 92 ? -22.305 -11.408 20.054 1.00 97.75 92 LYS A C 1
ATOM 698 O O . LYS A 1 92 ? -22.613 -12.598 20.079 1.00 97.75 92 LYS A O 1
ATOM 703 N N . GLY A 1 93 ? -21.829 -10.780 21.131 1.00 97.25 93 GLY A N 1
ATOM 704 C CA . GLY A 1 93 ? -21.563 -11.439 22.414 1.00 97.25 93 GLY A CA 1
ATOM 705 C C . GLY A 1 93 ? -20.429 -12.474 22.363 1.00 97.25 93 GLY A C 1
ATOM 706 O O . GLY A 1 93 ? -20.350 -13.344 23.228 1.00 97.25 93 GLY A O 1
ATOM 707 N N . LEU A 1 94 ? -19.569 -12.418 21.339 1.00 97.81 94 LEU A N 1
ATOM 708 C CA . LEU A 1 94 ? -18.437 -13.335 21.143 1.00 97.81 94 LEU A CA 1
ATOM 709 C C . LEU A 1 94 ? -17.135 -12.816 21.760 1.00 97.81 94 LEU A C 1
ATOM 711 O O . LEU A 1 94 ? -16.179 -13.579 21.893 1.00 97.81 94 LEU A O 1
ATOM 715 N N . PHE A 1 95 ? -17.100 -11.539 22.133 1.00 96.81 95 PHE A N 1
ATOM 716 C CA . PHE A 1 95 ? -15.970 -10.901 22.789 1.00 96.81 95 PHE A CA 1
ATOM 717 C C . PHE A 1 95 ? -16.471 -10.079 23.986 1.00 96.81 95 PHE A C 1
ATOM 719 O O . PHE A 1 95 ? -17.371 -9.261 23.806 1.00 96.81 95 PHE A O 1
ATOM 726 N N . PRO A 1 96 ? -15.960 -10.323 25.207 1.00 96.62 96 PRO A N 1
ATOM 727 C CA . PRO A 1 96 ? -16.551 -9.768 26.424 1.00 96.62 96 PRO A CA 1
ATOM 728 C C . PRO A 1 96 ? -16.089 -8.343 26.755 1.00 96.62 96 PRO A C 1
ATOM 730 O O . PRO A 1 96 ? -16.651 -7.741 27.663 1.00 96.62 96 PRO A O 1
ATOM 733 N N . TYR A 1 97 ? -15.071 -7.821 26.067 1.00 96.50 97 TYR A N 1
ATOM 734 C CA . TYR A 1 97 ? -14.515 -6.494 26.328 1.00 96.50 97 TYR A CA 1
ATOM 735 C C . TYR A 1 97 ? -15.059 -5.477 25.324 1.00 96.50 97 TYR A C 1
ATOM 737 O O . TYR A 1 97 ? -15.166 -5.763 24.132 1.00 96.50 97 TYR A O 1
ATOM 745 N N . ASP A 1 98 ? -15.376 -4.280 25.800 1.00 95.56 98 ASP A N 1
ATOM 746 C CA . ASP A 1 98 ? -15.967 -3.182 25.033 1.00 95.56 98 ASP A CA 1
ATOM 747 C C . ASP A 1 98 ? -15.018 -1.993 24.830 1.00 95.56 98 ASP A C 1
ATOM 749 O O . ASP A 1 98 ? -15.331 -1.088 24.055 1.00 95.56 98 ASP A O 1
ATOM 753 N N . GLY A 1 99 ? -13.839 -2.019 25.453 1.00 96.88 99 GLY A N 1
ATOM 754 C CA . GLY A 1 99 ? -12.832 -0.977 25.329 1.00 96.88 99 GLY A CA 1
ATOM 755 C C . GLY A 1 99 ? -11.564 -1.255 26.122 1.00 96.88 99 GLY A C 1
ATOM 756 O O . GLY A 1 99 ? -11.307 -2.376 26.566 1.00 96.88 99 GLY A O 1
ATOM 757 N N . VAL A 1 100 ? -10.760 -0.210 26.284 1.00 96.25 100 VAL A N 1
ATOM 758 C CA . VAL A 1 100 ? -9.488 -0.232 27.010 1.00 96.25 100 VAL A CA 1
ATOM 759 C C . VAL A 1 100 ? -9.352 1.009 27.886 1.00 96.25 100 VAL A C 1
ATOM 761 O O . VAL A 1 100 ? -9.746 2.104 27.490 1.00 96.25 100 VAL A O 1
ATOM 764 N N . ASN A 1 101 ? -8.744 0.848 29.060 1.00 95.56 101 ASN A N 1
ATOM 765 C CA . ASN A 1 101 ? -8.276 1.980 29.852 1.00 95.56 101 ASN A CA 1
ATOM 766 C C . ASN A 1 101 ? -6.918 2.441 29.325 1.00 95.56 101 ASN A C 1
ATOM 768 O O . ASN A 1 101 ? -6.003 1.633 29.145 1.00 95.56 101 ASN A O 1
ATOM 772 N N . VAL A 1 102 ? -6.777 3.741 29.101 1.00 93.31 102 VAL A N 1
ATOM 773 C CA . VAL A 1 102 ? -5.524 4.378 28.701 1.00 93.31 102 VAL A CA 1
ATOM 774 C C . VAL A 1 102 ? -5.175 5.490 29.678 1.00 93.31 102 VAL A C 1
ATOM 776 O O . VAL A 1 102 ? -6.045 6.218 30.143 1.00 93.31 102 VAL A O 1
ATOM 779 N N . HIS A 1 103 ? -3.889 5.661 29.966 1.00 92.62 103 HIS A N 1
ATOM 780 C CA . HIS A 1 103 ? -3.419 6.827 30.705 1.00 92.62 103 HIS A CA 1
ATOM 781 C C . HIS A 1 103 ? -3.139 7.974 29.731 1.00 92.62 103 HIS A C 1
ATOM 783 O O . HIS A 1 103 ? -2.291 7.844 28.847 1.00 92.62 103 HIS A O 1
ATOM 789 N N . ARG A 1 104 ? -3.835 9.101 29.897 1.00 88.25 104 ARG A N 1
ATOM 790 C CA . ARG A 1 104 ? -3.605 10.355 29.164 1.00 88.25 104 ARG A CA 1
ATOM 791 C C . ARG A 1 104 ? -3.454 11.496 30.161 1.00 88.25 104 ARG A C 1
ATOM 793 O O . ARG A 1 104 ? -4.289 11.645 31.047 1.00 88.25 104 ARG A O 1
ATOM 800 N N . ASP A 1 105 ? -2.366 12.255 30.049 1.00 88.62 105 ASP A N 1
ATOM 801 C CA . ASP A 1 105 ? -2.079 13.422 30.899 1.00 88.62 105 ASP A CA 1
ATOM 802 C C . ASP A 1 105 ? -2.211 13.141 32.409 1.00 88.62 105 ASP A C 1
ATOM 804 O O . ASP A 1 105 ? -2.760 13.924 33.180 1.00 88.62 105 ASP A O 1
ATOM 808 N N . GLY A 1 106 ? -1.737 11.965 32.838 1.00 90.12 106 GLY A N 1
ATOM 809 C CA . GLY A 1 106 ? -1.797 11.522 34.236 1.00 90.12 106 GLY A CA 1
ATOM 810 C C . GLY A 1 106 ? -3.162 11.000 34.703 1.00 90.12 106 GLY A C 1
ATOM 811 O O . GLY A 1 106 ? -3.269 10.559 35.844 1.00 90.12 106 GLY A O 1
ATOM 812 N N . THR A 1 107 ? -4.178 10.986 33.838 1.00 91.88 107 THR A N 1
ATOM 813 C CA . THR A 1 107 ? -5.533 10.502 34.146 1.00 91.88 107 THR A CA 1
ATOM 814 C C . THR A 1 107 ? -5.823 9.196 33.407 1.00 91.88 107 THR A C 1
ATOM 816 O O . THR A 1 107 ? -5.489 9.053 32.232 1.00 91.88 107 THR A O 1
ATOM 819 N N . GLU A 1 108 ? -6.436 8.226 34.089 1.00 94.62 108 GLU A N 1
ATOM 820 C CA . GLU A 1 108 ? -6.945 7.011 33.446 1.00 94.62 108 GLU A CA 1
ATOM 821 C C . GLU A 1 108 ? -8.283 7.324 32.761 1.00 94.62 108 GLU A C 1
ATOM 823 O O . GLU A 1 108 ? -9.214 7.836 33.384 1.00 94.62 108 GLU A O 1
ATOM 828 N N . VAL A 1 109 ? -8.364 7.048 31.464 1.00 95.50 109 VAL A N 1
ATOM 829 C CA . VAL A 1 109 ? -9.533 7.294 30.621 1.00 95.50 109 VAL A CA 1
ATOM 830 C C . VAL A 1 109 ? -9.913 5.988 29.944 1.00 95.50 109 VAL A C 1
ATOM 832 O O . VAL A 1 109 ? -9.081 5.350 29.302 1.00 95.50 109 VAL A O 1
ATOM 835 N N . PHE A 1 110 ? -11.177 5.597 30.061 1.00 96.25 110 PHE A N 1
ATOM 836 C CA . PHE A 1 110 ? -11.714 4.477 29.302 1.00 96.25 110 PHE A CA 1
ATOM 837 C C . PHE A 1 110 ? -12.063 4.928 27.880 1.00 96.25 110 PHE A C 1
ATOM 839 O O . PHE A 1 110 ? -12.711 5.958 27.697 1.00 96.25 110 PHE A O 1
ATOM 846 N N . ILE A 1 111 ? -11.638 4.158 26.880 1.00 96.56 111 ILE A N 1
ATOM 847 C CA . ILE A 1 111 ? -11.982 4.361 25.471 1.00 96.56 111 ILE A CA 1
ATOM 848 C C . ILE A 1 111 ? -12.652 3.091 24.968 1.00 96.56 111 ILE A C 1
ATOM 850 O O . ILE A 1 111 ? -12.025 2.027 24.932 1.00 96.56 111 ILE A O 1
ATOM 854 N N . SER A 1 112 ? -13.905 3.199 24.534 1.00 98.00 112 SER A N 1
ATOM 855 C CA . SER A 1 112 ? -14.586 2.072 23.906 1.00 98.00 112 SER A CA 1
ATOM 856 C C . SER A 1 112 ? -14.007 1.776 22.519 1.00 98.00 112 SER A C 1
ATOM 858 O O . SER A 1 112 ? -13.565 2.669 21.789 1.00 98.00 112 SER A O 1
ATOM 860 N N . TYR A 1 113 ? -14.061 0.514 22.093 1.00 98.06 113 TYR A N 1
ATOM 861 C CA . TYR A 1 113 ? -13.675 0.144 20.728 1.00 98.06 113 TYR A CA 1
ATOM 862 C C . TYR A 1 113 ? -14.553 0.838 19.681 1.00 98.06 113 TYR A C 1
ATOM 864 O O . TYR A 1 113 ? -14.079 1.143 18.589 1.00 98.06 113 TYR A O 1
ATOM 872 N N . SER A 1 114 ? -15.816 1.132 20.009 1.00 98.00 114 SER A N 1
ATOM 873 C CA . SER A 1 114 ? -16.710 1.881 19.121 1.00 98.00 114 SER A CA 1
ATOM 874 C C . SER A 1 114 ? -16.223 3.315 18.910 1.00 98.00 114 SER A C 1
ATOM 876 O O . SER A 1 114 ? -16.124 3.762 17.767 1.00 98.00 114 SER A O 1
ATOM 878 N N . GLU A 1 115 ? -15.873 4.017 19.990 1.00 97.94 115 GLU A N 1
ATOM 879 C CA . GLU A 1 115 ? -15.320 5.375 19.920 1.00 97.94 115 GLU A CA 1
ATOM 880 C C . GLU A 1 115 ? -13.993 5.391 19.163 1.00 97.94 115 GLU A C 1
ATOM 882 O O . GLU A 1 115 ? -13.806 6.223 18.277 1.00 97.94 115 GLU A O 1
ATOM 887 N N . TRP A 1 116 ? -13.099 4.436 19.432 1.00 97.81 116 TRP A N 1
ATOM 888 C CA . TRP A 1 116 ? -11.831 4.331 18.708 1.00 97.81 116 TRP A CA 1
ATOM 889 C C . TRP A 1 116 ? -12.054 4.085 17.206 1.00 97.81 116 TRP A C 1
ATOM 891 O O . TRP A 1 116 ? -11.488 4.787 16.364 1.00 97.81 116 TRP A O 1
ATOM 901 N N . ASN A 1 117 ? -12.932 3.146 16.841 1.00 98.50 117 ASN A N 1
ATOM 902 C CA . ASN A 1 117 ? -13.270 2.864 15.444 1.00 98.50 117 ASN A CA 1
ATOM 903 C C . ASN A 1 117 ? -13.806 4.111 14.720 1.00 98.50 117 ASN A C 1
ATOM 905 O O . ASN A 1 117 ? -13.431 4.373 13.575 1.00 98.50 117 ASN A O 1
ATOM 909 N N . GLN A 1 118 ? -14.667 4.882 15.390 1.00 98.38 118 GLN A N 1
ATOM 910 C CA . GLN A 1 118 ? -15.234 6.116 14.855 1.00 98.38 118 GLN A CA 1
ATOM 911 C C . GLN A 1 118 ? -14.190 7.231 14.741 1.00 98.38 118 GLN A C 1
ATOM 913 O O . GLN A 1 118 ? -14.167 7.931 13.730 1.00 98.38 118 GLN A O 1
ATOM 918 N N . GLN A 1 119 ? -13.298 7.372 15.720 1.00 97.75 119 GLN A N 1
ATOM 919 C CA . GLN A 1 119 ? -12.227 8.364 15.680 1.00 97.75 119 GLN A CA 1
ATOM 920 C C . GLN A 1 119 ? -11.292 8.121 14.489 1.00 97.75 119 GLN A C 1
ATOM 922 O O . GLN A 1 119 ? -11.015 9.041 13.723 1.00 97.75 119 GLN A O 1
ATOM 927 N N . LEU A 1 120 ? -10.879 6.870 14.265 1.00 98.12 120 LEU A N 1
ATOM 928 C CA . LEU A 1 120 ? -10.091 6.506 13.083 1.00 98.12 120 LEU A CA 1
ATOM 929 C C . LEU A 1 120 ? -10.841 6.828 11.783 1.00 98.12 120 LEU A C 1
ATOM 931 O O . LEU A 1 120 ? -10.256 7.383 10.858 1.00 98.12 120 LEU A O 1
ATOM 935 N N . GLN A 1 121 ? -12.140 6.521 11.729 1.00 98.44 121 GLN A N 1
ATOM 936 C CA . GLN A 1 121 ? -12.983 6.783 10.562 1.00 98.44 121 GLN A CA 1
ATOM 937 C C . GLN A 1 121 ? -13.088 8.276 10.216 1.00 98.44 121 GLN A C 1
ATOM 939 O O . GLN A 1 121 ? -13.182 8.618 9.039 1.00 98.44 121 GLN A O 1
ATOM 944 N N . GLN A 1 122 ? -13.109 9.149 11.223 1.00 97.88 122 GLN A N 1
ATOM 945 C CA . GLN A 1 122 ? -13.275 10.594 11.050 1.00 97.88 122 GLN A CA 1
ATOM 946 C C . GLN A 1 122 ? -11.958 11.315 10.751 1.00 97.88 122 GLN A C 1
ATOM 948 O O . GLN A 1 122 ? -11.962 12.313 10.034 1.00 97.88 122 GLN A O 1
ATOM 953 N N . SER A 1 123 ? -10.843 10.826 11.294 1.00 97.38 123 SER A N 1
ATOM 954 C CA . SER A 1 123 ? -9.556 11.519 11.201 1.00 97.38 123 SER A CA 1
ATOM 955 C C . SER A 1 123 ? -8.672 11.015 10.064 1.00 97.38 123 SER A C 1
ATOM 957 O O . SER A 1 123 ? -7.963 11.819 9.470 1.00 97.38 123 SER A O 1
ATOM 959 N N . PHE A 1 124 ? -8.706 9.719 9.726 1.00 98.50 124 PHE A N 1
ATOM 960 C CA . PHE A 1 124 ? -7.703 9.116 8.838 1.00 98.50 124 PHE A CA 1
ATOM 961 C C . PHE A 1 124 ? -7.533 9.865 7.515 1.00 98.50 124 PHE A C 1
ATOM 963 O O . PHE A 1 124 ? -6.440 10.319 7.194 1.00 98.50 124 PHE A O 1
ATOM 970 N N . GLU A 1 125 ? -8.603 10.013 6.736 1.00 97.75 125 GLU A N 1
ATOM 971 C CA . GLU A 1 125 ? -8.463 10.581 5.397 1.00 97.75 125 GLU A CA 1
ATOM 972 C C . GLU A 1 125 ? -8.100 12.068 5.433 1.00 97.75 125 GLU A C 1
ATOM 974 O O . GLU A 1 125 ? -7.393 12.535 4.547 1.00 97.75 125 GLU A O 1
ATOM 979 N N . THR A 1 126 ? -8.532 12.799 6.460 1.00 96.25 126 THR A N 1
ATOM 980 C CA . THR A 1 126 ? -8.172 14.208 6.658 1.00 96.25 126 THR A CA 1
ATOM 981 C C . THR A 1 126 ? -6.675 14.373 6.915 1.00 96.25 126 THR A C 1
ATOM 983 O O . THR A 1 126 ? -6.058 15.264 6.346 1.00 96.25 126 THR A O 1
ATOM 986 N N . GLU A 1 127 ? -6.083 13.503 7.734 1.00 96.88 127 GLU A N 1
ATOM 987 C CA . GLU A 1 127 ? -4.676 13.623 8.139 1.00 96.88 127 GLU A CA 1
ATOM 988 C C . GLU A 1 127 ? -3.701 13.028 7.106 1.00 96.88 127 GLU A C 1
ATOM 990 O O . GLU A 1 127 ? -2.590 13.534 6.929 1.00 96.88 127 GLU A O 1
ATOM 995 N N . PHE A 1 128 ? -4.110 11.968 6.397 1.00 97.94 128 PHE A N 1
ATOM 996 C CA . PHE A 1 128 ? -3.257 11.261 5.436 1.00 97.94 128 PHE A CA 1
ATOM 997 C C . PHE A 1 128 ? -3.398 11.744 3.990 1.00 97.94 128 PHE A C 1
ATOM 999 O O . PHE A 1 128 ? -2.508 11.476 3.187 1.00 97.94 128 PHE A O 1
ATOM 1006 N N . TRP A 1 129 ? -4.486 12.407 3.599 1.00 98.12 129 TRP A N 1
ATOM 1007 C CA . TRP A 1 129 ? -4.651 12.856 2.213 1.00 98.12 129 TRP A CA 1
ATOM 1008 C C . TRP A 1 129 ? -3.769 14.068 1.902 1.00 98.12 129 TRP A C 1
ATOM 1010 O O . TRP A 1 129 ? -3.777 15.053 2.633 1.00 98.12 129 TRP A O 1
ATOM 1020 N N . VAL A 1 130 ? -3.058 14.025 0.772 1.00 97.81 130 VAL A N 1
ATOM 1021 C CA . VAL A 1 130 ? -2.330 15.184 0.238 1.00 97.81 130 VAL A CA 1
ATOM 1022 C C . VAL A 1 130 ? -3.137 15.802 -0.895 1.00 97.81 130 VAL A C 1
ATOM 1024 O O . VAL A 1 130 ? -3.208 15.262 -2.006 1.00 97.81 130 VAL A O 1
ATOM 1027 N N . SER A 1 131 ? -3.768 16.937 -0.611 1.00 96.19 131 SER A N 1
ATOM 1028 C CA . SER A 1 131 ? -4.706 17.576 -1.529 1.00 96.19 131 SER A CA 1
ATOM 1029 C C . SER A 1 131 ? -4.037 18.284 -2.701 1.00 96.19 131 SER A C 1
ATOM 1031 O O . SER A 1 131 ? -2.909 18.770 -2.639 1.00 96.19 131 SER A O 1
ATOM 1033 N N . GLU A 1 132 ? -4.766 18.347 -3.814 1.00 94.50 132 GLU A N 1
ATOM 1034 C CA . GLU A 1 132 ? -4.365 19.163 -4.956 1.00 94.50 132 GLU A CA 1
ATOM 1035 C C . GLU A 1 132 ? -4.623 20.652 -4.716 1.00 94.50 132 GLU A C 1
ATOM 1037 O O . GLU A 1 132 ? -3.895 21.485 -5.268 1.00 94.50 132 GLU A O 1
ATOM 1042 N N . ASP A 1 133 ? -5.603 20.968 -3.865 1.00 94.06 133 ASP A N 1
ATOM 1043 C CA . ASP A 1 133 ? -5.957 22.331 -3.484 1.00 94.06 133 ASP A CA 1
ATOM 1044 C C . ASP A 1 133 ? -4.810 22.975 -2.685 1.00 94.06 133 ASP A C 1
ATOM 1046 O O . ASP A 1 133 ? -4.484 22.500 -1.597 1.00 94.06 133 ASP A O 1
ATOM 1050 N N . PRO A 1 134 ? -4.173 24.044 -3.199 1.00 88.44 134 PRO A N 1
ATOM 1051 C CA . PRO A 1 134 ? -3.116 24.743 -2.474 1.00 88.44 134 PRO A CA 1
ATOM 1052 C C . PRO A 1 134 ? -3.606 25.466 -1.208 1.00 88.44 134 PRO A C 1
ATOM 1054 O O . PRO A 1 134 ? -2.768 25.916 -0.434 1.00 88.44 134 PRO A O 1
ATOM 1057 N N . HIS A 1 135 ? -4.920 25.585 -0.995 1.00 90.88 135 HIS A N 1
ATOM 1058 C CA . HIS A 1 135 ? -5.518 26.214 0.185 1.00 90.88 135 HIS A CA 1
ATOM 1059 C C . HIS A 1 135 ? -6.215 25.204 1.109 1.00 90.88 135 HIS A C 1
ATOM 1061 O O . HIS A 1 135 ? -7.081 25.605 1.888 1.00 90.88 135 HIS A O 1
ATOM 1067 N N . ASP A 1 136 ? -5.878 23.910 1.027 1.00 91.94 136 ASP A N 1
ATOM 1068 C CA . ASP A 1 136 ? -6.439 22.911 1.943 1.00 91.94 136 ASP A CA 1
ATOM 1069 C C . ASP A 1 136 ? -6.102 23.283 3.400 1.00 91.94 136 ASP A C 1
ATOM 1071 O O . ASP A 1 136 ? -4.925 23.307 3.766 1.00 91.94 136 ASP A O 1
ATOM 1075 N N . PRO A 1 137 ? -7.105 23.560 4.255 1.00 92.06 137 PRO A N 1
ATOM 1076 C CA . PRO A 1 137 ? -6.866 23.977 5.634 1.00 92.06 137 PRO A CA 1
ATOM 1077 C C . PRO A 1 137 ? -6.248 22.877 6.508 1.00 92.06 137 PRO A C 1
ATOM 1079 O O . PRO A 1 137 ? -5.785 23.172 7.609 1.00 92.06 137 PRO A O 1
ATOM 1082 N N . ASN A 1 138 ? -6.254 21.620 6.054 1.00 91.50 138 ASN A N 1
ATOM 1083 C CA . ASN A 1 138 ? -5.663 20.494 6.777 1.00 91.50 138 ASN A CA 1
ATOM 1084 C C . ASN A 1 138 ? -4.179 20.292 6.437 1.00 91.50 138 ASN A C 1
ATOM 1086 O O . ASN A 1 138 ? -3.491 19.542 7.132 1.00 91.50 138 ASN A O 1
ATOM 1090 N N . GLU A 1 139 ? -3.671 20.948 5.388 1.00 93.81 139 GLU A N 1
ATOM 1091 C CA . GLU A 1 139 ? -2.272 20.828 4.991 1.00 93.81 139 GLU A CA 1
ATOM 1092 C C . GLU A 1 139 ? -1.385 21.730 5.860 1.00 93.81 139 GLU A C 1
ATOM 1094 O O . GLU A 1 139 ? -1.465 22.957 5.816 1.00 93.81 139 GLU A O 1
ATOM 1099 N N . LYS A 1 140 ? -0.532 21.104 6.676 1.00 90.81 140 LYS A N 1
ATOM 1100 C CA . LYS A 1 140 ? 0.327 21.783 7.658 1.00 90.81 140 LYS A CA 1
ATOM 1101 C C . LYS A 1 140 ? 1.702 22.136 7.098 1.00 90.81 140 LYS A C 1
ATOM 1103 O O . LYS A 1 140 ? 2.337 23.053 7.613 1.00 90.81 140 LYS A O 1
ATOM 1108 N N . HIS A 1 141 ? 2.161 21.414 6.076 1.00 92.38 141 HIS A N 1
ATOM 1109 C CA . HIS A 1 141 ? 3.497 21.557 5.499 1.00 92.38 141 HIS A CA 1
ATOM 1110 C C . HIS A 1 141 ? 3.438 21.593 3.963 1.00 92.38 141 HIS A C 1
ATOM 1112 O O . HIS A 1 141 ? 4.005 20.720 3.300 1.00 92.38 141 HIS A O 1
ATOM 1118 N N . PRO A 1 142 ? 2.761 22.594 3.360 1.00 92.94 142 PRO A N 1
ATOM 1119 C CA . PRO A 1 142 ? 2.631 22.695 1.904 1.00 92.94 142 PRO A CA 1
ATOM 1120 C C . PRO A 1 142 ? 3.982 22.835 1.183 1.00 92.94 142 PRO A C 1
ATOM 1122 O O . PRO A 1 142 ? 4.087 22.495 0.008 1.00 92.94 142 PRO A O 1
ATOM 1125 N N . ASP A 1 143 ? 5.016 23.308 1.879 1.00 93.12 143 ASP A N 1
ATOM 1126 C CA . ASP A 1 143 ? 6.399 23.420 1.412 1.00 93.12 143 ASP A CA 1
ATOM 1127 C C . ASP A 1 143 ? 7.105 22.064 1.241 1.00 93.12 143 ASP A C 1
ATOM 1129 O O . ASP A 1 143 ? 8.036 21.958 0.444 1.00 93.12 143 ASP A O 1
ATOM 1133 N N . LEU A 1 144 ? 6.637 21.019 1.931 1.00 91.69 144 LEU A N 1
ATOM 1134 C CA . LEU A 1 144 ? 7.174 19.655 1.841 1.00 91.69 144 LEU A CA 1
ATOM 1135 C C . LEU A 1 144 ? 6.412 18.776 0.837 1.00 91.69 144 LEU A C 1
ATOM 1137 O O . LEU A 1 144 ? 6.818 17.645 0.559 1.00 91.69 144 LEU A O 1
ATOM 1141 N N . VAL A 1 145 ? 5.314 19.283 0.268 1.00 92.44 145 VAL A N 1
ATOM 1142 C CA . VAL A 1 145 ? 4.469 18.540 -0.669 1.00 92.44 145 VAL A CA 1
ATOM 1143 C C . VAL A 1 145 ? 5.147 18.439 -2.034 1.00 92.44 145 VAL A C 1
ATOM 1145 O O . VAL A 1 145 ? 5.077 19.342 -2.865 1.00 92.44 145 VAL A O 1
ATOM 1148 N N . HIS A 1 146 ? 5.747 17.281 -2.301 1.00 90.00 146 HIS A N 1
ATOM 1149 C CA . HIS A 1 146 ? 6.293 16.961 -3.619 1.00 90.00 146 HIS A CA 1
ATOM 1150 C C . HIS A 1 146 ? 5.235 16.392 -4.578 1.00 90.00 146 HIS A C 1
ATOM 1152 O O . HIS A 1 146 ? 5.230 16.696 -5.773 1.00 90.00 146 HIS A O 1
ATOM 1158 N N . LYS A 1 147 ? 4.307 15.575 -4.065 1.00 94.50 147 LYS A N 1
ATOM 1159 C CA . LYS A 1 147 ? 3.215 14.987 -4.848 1.00 94.50 147 LYS A CA 1
ATOM 1160 C C . LYS A 1 147 ? 1.867 15.213 -4.194 1.00 94.50 147 LYS A C 1
ATOM 1162 O O . LYS A 1 147 ? 1.732 15.149 -2.981 1.00 94.50 147 LYS A O 1
ATOM 1167 N N . LYS A 1 148 ? 0.863 15.418 -5.042 1.00 96.50 148 LYS A N 1
ATOM 1168 C CA . LYS A 1 148 ? -0.532 15.660 -4.673 1.00 96.50 148 LYS A CA 1
ATOM 1169 C C . LYS A 1 148 ? -1.416 14.543 -5.212 1.00 96.50 148 LYS A C 1
ATOM 1171 O O . LYS A 1 148 ? -1.038 13.851 -6.159 1.00 96.50 148 LYS A O 1
ATOM 1176 N N . GLY A 1 149 ? -2.599 14.383 -4.633 1.00 97.69 149 GLY A N 1
ATOM 1177 C CA . GLY A 1 149 ? -3.518 13.314 -5.010 1.00 97.69 149 GLY A CA 1
ATOM 1178 C C . GLY A 1 149 ? -3.056 11.937 -4.527 1.00 97.69 149 GLY A C 1
ATOM 1179 O O . GLY A 1 149 ? -3.312 10.941 -5.201 1.00 97.69 149 GLY A O 1
ATOM 1180 N N . ILE A 1 150 ? -2.335 11.894 -3.404 1.00 98.19 150 ILE A N 1
ATOM 1181 C CA . ILE A 1 150 ? -1.764 10.687 -2.794 1.00 98.19 150 ILE A CA 1
ATOM 1182 C C . ILE A 1 150 ? -2.166 10.596 -1.318 1.00 98.19 150 ILE A C 1
ATOM 1184 O O . ILE A 1 150 ? -2.678 11.560 -0.749 1.00 98.19 150 ILE A O 1
ATOM 1188 N N . TYR A 1 151 ? -1.891 9.449 -0.697 1.00 98.62 151 TYR A N 1
ATOM 1189 C CA . TYR A 1 151 ? -1.914 9.306 0.757 1.00 98.62 151 TYR A CA 1
ATOM 1190 C C . TYR A 1 151 ? -0.479 9.301 1.282 1.00 98.62 151 TYR A C 1
ATOM 1192 O O . TYR A 1 151 ? 0.375 8.623 0.705 1.00 98.62 151 TYR A O 1
ATOM 1200 N N . LYS A 1 152 ? -0.241 10.064 2.352 1.00 97.75 152 LYS A N 1
ATOM 1201 C CA . LYS A 1 152 ? 1.013 10.115 3.109 1.00 97.75 152 LYS A CA 1
ATOM 1202 C C . LYS A 1 152 ? 1.424 8.710 3.557 1.00 97.75 152 LYS A C 1
ATOM 1204 O O . LYS A 1 152 ? 0.569 7.863 3.830 1.00 97.75 152 LYS A O 1
ATOM 1209 N N . ASP A 1 153 ? 2.724 8.456 3.631 1.00 97.38 153 ASP A N 1
ATOM 1210 C CA . ASP A 1 153 ? 3.244 7.161 4.088 1.00 97.38 153 ASP A CA 1
ATOM 1211 C C . ASP A 1 153 ? 3.184 7.007 5.617 1.00 97.38 153 ASP A C 1
ATOM 1213 O O . ASP A 1 153 ? 2.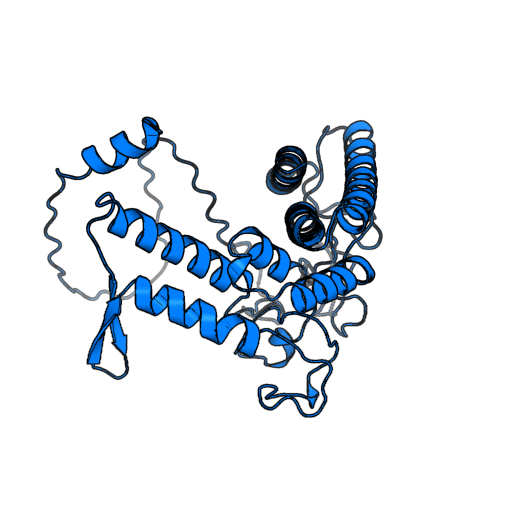985 5.908 6.152 1.00 97.38 153 ASP A O 1
ATOM 1217 N N . SER A 1 154 ? 3.309 8.132 6.313 1.00 96.25 154 SER A N 1
ATOM 1218 C CA . SER A 1 154 ? 3.126 8.274 7.751 1.00 96.25 154 SER A CA 1
ATOM 1219 C C . SER A 1 154 ? 2.493 9.624 8.079 1.00 96.25 154 SER A C 1
ATOM 1221 O O . SER A 1 154 ? 2.338 10.481 7.211 1.00 96.25 154 SER A O 1
ATOM 1223 N N . TYR A 1 155 ? 2.100 9.810 9.335 1.00 95.38 155 TYR A N 1
ATOM 1224 C CA . TYR A 1 155 ? 1.653 11.101 9.840 1.00 95.38 155 TYR A CA 1
ATOM 1225 C C . TYR A 1 155 ? 2.330 11.432 11.169 1.00 95.38 155 TYR A C 1
ATOM 1227 O O . TYR A 1 155 ? 2.240 10.654 12.124 1.00 95.38 155 TYR A O 1
ATOM 1235 N N . GLY A 1 156 ? 2.962 12.600 11.247 1.00 94.12 156 GLY A N 1
ATOM 1236 C CA . GLY A 1 156 ? 3.637 13.081 12.447 1.00 94.12 156 GLY A CA 1
ATOM 1237 C C . GLY A 1 156 ? 4.983 12.404 12.692 1.00 94.12 156 GLY A C 1
ATOM 1238 O O . GLY A 1 156 ? 5.345 12.209 13.853 1.00 94.12 156 GLY A O 1
ATOM 1239 N N . ALA A 1 157 ? 5.699 12.009 11.634 1.00 92.44 157 ALA A N 1
ATOM 1240 C CA . ALA A 1 157 ? 7.065 11.507 11.767 1.00 92.44 157 ALA A CA 1
ATOM 1241 C C . ALA A 1 157 ? 8.018 12.593 12.295 1.00 92.44 157 ALA A C 1
ATOM 1243 O O . ALA A 1 157 ? 7.816 13.791 12.072 1.00 92.44 157 ALA A O 1
ATOM 1244 N N . SER A 1 158 ? 9.099 12.180 12.965 1.00 90.62 158 SER A N 1
ATOM 1245 C CA . SER A 1 158 ? 10.106 13.114 13.500 1.00 90.62 158 SER A CA 1
ATOM 1246 C C . SER A 1 158 ? 10.814 13.925 12.411 1.00 90.62 158 SER A C 1
ATOM 1248 O O . SER A 1 158 ? 11.223 15.060 12.654 1.00 90.62 158 SER A O 1
ATOM 1250 N N . SER A 1 159 ? 10.919 13.362 11.204 1.00 89.81 159 SER A N 1
ATOM 1251 C CA . SER A 1 159 ? 11.290 14.065 9.977 1.00 89.81 159 SER A CA 1
ATOM 1252 C C . SER A 1 159 ? 10.025 14.306 9.145 1.00 89.81 159 SER A C 1
ATOM 1254 O O . SER A 1 159 ? 9.565 13.378 8.474 1.00 89.81 159 SER A O 1
ATOM 1256 N N . PRO A 1 160 ? 9.454 15.528 9.144 1.00 90.88 160 PRO A N 1
ATOM 1257 C CA . PRO A 1 160 ? 8.149 15.785 8.527 1.00 90.88 160 PRO A CA 1
ATOM 1258 C C . PRO A 1 160 ? 8.096 15.489 7.026 1.00 90.88 160 PRO A C 1
ATOM 1260 O O . PRO A 1 160 ? 7.043 15.168 6.493 1.00 90.88 160 PRO A O 1
ATOM 1263 N N . TRP A 1 161 ? 9.232 15.562 6.329 1.00 91.00 161 TRP A N 1
ATOM 1264 C CA . TRP A 1 161 ? 9.313 15.230 4.907 1.00 91.00 161 TRP A CA 1
ATOM 1265 C C . TRP A 1 161 ? 9.011 13.749 4.622 1.00 91.00 161 TRP A C 1
ATOM 1267 O O . TRP A 1 161 ? 8.422 13.441 3.585 1.00 91.00 161 TRP A O 1
ATOM 1277 N N . CYS A 1 162 ? 9.345 12.841 5.549 1.00 90.88 162 CYS A N 1
ATOM 1278 C CA . CYS A 1 162 ? 9.084 11.408 5.395 1.00 90.88 162 CYS A CA 1
ATOM 1279 C C . CYS A 1 162 ? 7.584 11.102 5.253 1.00 90.88 162 CYS A C 1
ATOM 1281 O O . CYS A 1 162 ? 7.222 10.180 4.525 1.00 90.88 162 CYS A O 1
ATOM 1283 N N . ASP A 1 163 ? 6.713 11.907 5.875 1.00 94.88 163 ASP A N 1
ATOM 1284 C CA . ASP A 1 163 ? 5.259 11.749 5.764 1.00 94.88 163 ASP A CA 1
ATOM 1285 C C . ASP A 1 163 ? 4.784 11.900 4.306 1.00 94.88 163 ASP A C 1
ATOM 1287 O O . ASP A 1 163 ? 3.906 11.168 3.851 1.00 94.88 163 ASP A O 1
ATOM 1291 N N . TYR A 1 164 ? 5.391 12.806 3.533 1.00 95.62 164 TYR A N 1
ATOM 1292 C CA . TYR A 1 164 ? 4.948 13.170 2.178 1.00 95.62 164 TYR A CA 1
ATOM 1293 C C . TYR A 1 164 ? 5.537 12.293 1.067 1.00 95.62 164 TYR A C 1
ATOM 1295 O O . TYR A 1 164 ? 5.294 12.548 -0.118 1.00 95.62 164 TYR A O 1
ATOM 1303 N N . GLN A 1 165 ? 6.299 11.255 1.415 1.00 95.88 165 GLN A N 1
ATOM 1304 C CA . GLN A 1 165 ? 6.876 10.352 0.427 1.00 95.88 165 GLN A CA 1
ATOM 1305 C C . GLN A 1 165 ? 5.805 9.458 -0.199 1.00 95.88 165 GLN A C 1
ATOM 1307 O O . GLN A 1 165 ? 5.053 8.767 0.488 1.00 95.88 165 GLN A O 1
ATOM 1312 N N . LEU A 1 166 ? 5.772 9.402 -1.533 1.00 98.19 166 LEU A N 1
ATOM 1313 C CA . LEU A 1 166 ? 4.940 8.427 -2.229 1.00 98.19 166 LEU A CA 1
ATOM 1314 C C . LEU A 1 166 ? 5.590 7.039 -2.128 1.00 98.19 166 LEU A C 1
ATOM 1316 O O . LEU A 1 166 ? 6.628 6.771 -2.736 1.00 98.19 166 LEU A O 1
ATOM 1320 N N . ARG A 1 167 ? 4.931 6.150 -1.386 1.00 98.50 167 ARG A N 1
ATOM 1321 C CA . ARG A 1 167 ? 5.332 4.758 -1.147 1.00 98.50 167 ARG A CA 1
ATOM 1322 C C . ARG A 1 167 ? 4.152 3.806 -1.366 1.00 98.50 167 ARG A C 1
ATOM 1324 O O . ARG A 1 167 ? 3.001 4.243 -1.337 1.00 98.50 167 ARG A O 1
ATOM 1331 N N . PRO A 1 168 ? 4.386 2.498 -1.581 1.00 98.62 168 PRO A N 1
ATOM 1332 C CA . PRO A 1 168 ? 3.301 1.552 -1.853 1.00 98.62 168 PRO A CA 1
ATOM 1333 C C . PRO A 1 168 ? 2.443 1.206 -0.621 1.00 98.62 168 PRO A C 1
ATOM 1335 O O . PRO A 1 168 ? 1.392 0.581 -0.770 1.00 98.62 168 PRO A O 1
ATOM 1338 N N . ASN A 1 169 ? 2.857 1.597 0.588 1.00 98.69 169 ASN A N 1
ATOM 1339 C CA . ASN A 1 169 ? 2.314 1.085 1.853 1.00 98.69 169 ASN A CA 1
ATOM 1340 C C . ASN A 1 169 ? 0.829 1.408 2.080 1.00 98.69 169 ASN A C 1
ATOM 1342 O O . ASN A 1 169 ? 0.102 0.587 2.641 1.00 98.69 169 ASN A O 1
ATOM 1346 N N . PHE A 1 170 ? 0.329 2.547 1.585 1.00 98.81 170 PHE A N 1
ATOM 1347 C CA . PHE A 1 170 ? -1.086 2.920 1.746 1.00 98.81 170 PHE A CA 1
ATOM 1348 C C . PHE A 1 170 ? -2.049 1.908 1.102 1.00 98.81 170 PHE A C 1
ATOM 1350 O O . PHE A 1 170 ? -3.209 1.802 1.507 1.00 98.81 170 PHE A O 1
ATOM 1357 N N . THR A 1 171 ? -1.577 1.126 0.125 1.00 98.88 171 THR A N 1
ATOM 1358 C CA . THR A 1 171 ? -2.379 0.072 -0.510 1.00 98.88 171 THR A CA 1
ATOM 1359 C C . THR A 1 171 ? -2.744 -1.045 0.468 1.00 98.88 171 THR A C 1
ATOM 1361 O O . THR A 1 171 ? -3.804 -1.652 0.336 1.00 98.88 171 THR A O 1
ATOM 1364 N N . ILE A 1 172 ? -1.937 -1.264 1.510 1.00 98.94 172 ILE A N 1
ATOM 1365 C CA . ILE A 1 172 ? -2.237 -2.219 2.582 1.00 98.94 172 ILE A CA 1
ATOM 1366 C C . ILE A 1 172 ? -3.459 -1.740 3.362 1.00 98.94 172 ILE A C 1
ATOM 1368 O O . ILE A 1 172 ? -4.421 -2.490 3.519 1.00 98.94 172 ILE A O 1
ATOM 1372 N N . ALA A 1 173 ? -3.461 -0.468 3.778 1.00 98.88 173 ALA A N 1
ATOM 1373 C CA . ALA A 1 173 ? -4.588 0.151 4.472 1.00 98.88 173 ALA A CA 1
ATOM 1374 C C . ALA A 1 173 ? -5.870 0.110 3.624 1.00 98.88 173 ALA A C 1
ATOM 1376 O O . ALA A 1 173 ? -6.938 -0.226 4.137 1.00 98.88 173 ALA A O 1
ATOM 1377 N N . MET A 1 174 ? -5.753 0.359 2.316 1.00 98.88 174 MET A N 1
ATOM 1378 C CA . MET A 1 174 ? -6.862 0.251 1.364 1.00 98.88 174 MET A CA 1
ATOM 1379 C C . MET A 1 174 ? -7.484 -1.148 1.300 1.00 98.88 174 MET A C 1
ATOM 1381 O O . MET A 1 174 ? -8.696 -1.258 1.138 1.00 98.88 174 MET A O 1
ATOM 1385 N N . VAL A 1 175 ? -6.683 -2.210 1.420 1.00 98.81 175 VAL A N 1
ATOM 1386 C CA . VAL A 1 175 ? -7.184 -3.594 1.406 1.00 98.81 175 VAL A CA 1
ATOM 1387 C C . VAL A 1 175 ? -7.848 -3.961 2.733 1.00 98.81 175 VAL A C 1
ATOM 1389 O O . VAL A 1 175 ? -8.920 -4.562 2.734 1.00 98.81 175 VAL A O 1
ATOM 1392 N N . VAL A 1 176 ? -7.232 -3.618 3.868 1.00 98.69 176 VAL A N 1
ATOM 1393 C CA . VAL A 1 176 ? -7.696 -4.093 5.188 1.00 98.69 176 VAL A CA 1
ATOM 1394 C C . VAL A 1 176 ? -8.802 -3.233 5.804 1.00 98.69 176 VAL A C 1
ATOM 1396 O O . VAL A 1 176 ? -9.578 -3.739 6.622 1.00 98.69 176 VAL A O 1
ATOM 1399 N N . ALA A 1 177 ? -8.874 -1.954 5.434 1.00 98.75 177 ALA A N 1
ATOM 1400 C CA . ALA A 1 177 ? -9.844 -0.983 5.934 1.00 98.75 177 ALA A CA 1
ATOM 1401 C C . ALA A 1 177 ? -10.293 -0.010 4.820 1.00 98.75 177 ALA A C 1
ATOM 1403 O O . ALA A 1 177 ? -10.106 1.207 4.936 1.00 98.75 177 ALA A O 1
ATOM 1404 N N . PRO A 1 178 ? -10.888 -0.516 3.723 1.00 98.69 178 PRO A N 1
ATOM 1405 C CA . PRO A 1 178 ? -11.307 0.311 2.592 1.00 98.69 178 PRO A CA 1
ATOM 1406 C C . PRO A 1 178 ? -12.320 1.401 2.961 1.00 98.69 178 PRO A C 1
ATOM 1408 O O . PRO A 1 178 ? -12.470 2.370 2.221 1.00 98.69 178 PRO A O 1
ATOM 1411 N N . GLU A 1 179 ? -13.039 1.254 4.077 1.00 98.56 179 GLU A N 1
ATOM 1412 C CA . GLU A 1 179 ? -13.982 2.253 4.581 1.00 98.56 179 GLU A CA 1
ATOM 1413 C C . GLU A 1 179 ? -13.323 3.580 4.974 1.00 98.56 179 GLU A C 1
ATOM 1415 O O . GLU A 1 179 ? -14.013 4.592 5.055 1.00 98.56 179 GLU A O 1
ATOM 1420 N N . LEU A 1 180 ? -12.005 3.605 5.184 1.00 98.75 180 LEU A N 1
ATOM 1421 C CA . LEU A 1 180 ? -11.258 4.825 5.495 1.00 98.75 180 LEU A CA 1
ATOM 1422 C C . LEU A 1 180 ? -11.077 5.761 4.294 1.00 98.75 180 LEU A C 1
ATOM 1424 O O . LEU A 1 180 ? -10.600 6.875 4.471 1.00 98.75 180 LEU A O 1
ATOM 1428 N N . PHE A 1 181 ? -11.420 5.315 3.084 1.00 98.81 181 PHE A N 1
ATOM 1429 C CA . PHE A 1 181 ? -11.068 6.003 1.850 1.00 98.81 181 PHE A CA 1
ATOM 1430 C C . PHE A 1 181 ? -12.313 6.412 1.068 1.00 98.81 181 PHE A C 1
ATOM 1432 O O . PHE A 1 181 ? -13.165 5.581 0.731 1.00 98.81 181 PHE A O 1
ATOM 1439 N N . THR A 1 182 ? -12.397 7.683 0.683 1.00 98.56 182 THR A N 1
ATOM 1440 C CA . THR A 1 182 ? -13.390 8.115 -0.299 1.00 98.56 182 THR A CA 1
ATOM 1441 C C . THR A 1 182 ? -13.021 7.597 -1.683 1.00 98.56 182 THR A C 1
ATOM 1443 O O . THR A 1 182 ? -11.868 7.625 -2.114 1.00 98.56 182 THR A O 1
ATOM 1446 N N . LEU A 1 183 ? -14.034 7.138 -2.420 1.00 98.56 183 LEU A N 1
ATOM 1447 C CA . LEU A 1 183 ? -13.849 6.436 -3.691 1.00 98.56 183 LEU A CA 1
ATOM 1448 C C . LEU A 1 183 ? -13.009 7.229 -4.709 1.00 98.56 183 LEU A C 1
ATOM 1450 O O . LEU A 1 183 ? -12.122 6.668 -5.350 1.00 98.56 183 LEU A O 1
ATOM 1454 N N . GLY A 1 184 ? -13.270 8.534 -4.845 1.00 98.50 184 GLY A N 1
ATOM 1455 C CA . GLY A 1 184 ? -12.559 9.394 -5.795 1.00 98.50 184 GLY A CA 1
ATOM 1456 C C . GLY A 1 184 ? -11.084 9.600 -5.439 1.00 98.50 184 GLY A C 1
ATOM 1457 O O . GLY A 1 184 ? -10.225 9.503 -6.318 1.00 98.50 184 GLY A O 1
ATOM 1458 N N . ARG A 1 185 ? -10.781 9.834 -4.154 1.00 98.62 185 ARG A N 1
ATOM 1459 C CA . ARG A 1 185 ? -9.407 10.010 -3.658 1.00 98.62 185 ARG A CA 1
ATOM 1460 C C . ARG A 1 185 ? -8.618 8.707 -3.746 1.00 98.62 185 ARG A C 1
ATOM 1462 O O . ARG A 1 185 ? -7.510 8.704 -4.282 1.00 98.62 185 ARG A O 1
ATOM 1469 N N . ALA A 1 186 ? -9.230 7.590 -3.346 1.00 98.75 186 ALA A N 1
ATOM 1470 C CA . ALA A 1 186 ? -8.640 6.260 -3.455 1.00 98.75 186 ALA A CA 1
ATOM 1471 C C . ALA A 1 186 ? -8.237 5.929 -4.895 1.00 98.75 186 ALA A C 1
ATOM 1473 O O . ALA A 1 186 ? -7.095 5.549 -5.162 1.00 98.75 186 ALA A O 1
ATOM 1474 N N . TRP A 1 187 ? -9.161 6.117 -5.842 1.00 98.75 187 TRP A N 1
ATOM 1475 C CA . TRP A 1 187 ? -8.907 5.821 -7.249 1.00 98.75 187 TRP A CA 1
ATOM 1476 C C . TRP A 1 187 ? -7.812 6.707 -7.844 1.00 98.75 187 TRP A C 1
ATOM 1478 O O . TRP A 1 187 ? -6.957 6.214 -8.585 1.00 98.75 187 TRP A O 1
ATOM 1488 N N . LYS A 1 188 ? -7.794 7.997 -7.481 1.00 98.69 188 LYS A N 1
ATOM 1489 C CA . LYS A 1 188 ? -6.741 8.929 -7.897 1.00 98.69 188 LYS A CA 1
ATOM 1490 C C . LYS A 1 188 ? -5.370 8.489 -7.373 1.00 98.69 188 LYS A C 1
ATOM 1492 O O . LYS A 1 188 ? -4.459 8.319 -8.182 1.00 98.69 188 LYS A O 1
ATOM 1497 N N . ALA A 1 189 ? -5.241 8.216 -6.075 1.00 98.81 189 ALA A N 1
ATOM 1498 C CA . ALA A 1 189 ? -3.980 7.774 -5.474 1.00 98.81 189 ALA A CA 1
ATOM 1499 C C . ALA A 1 189 ? -3.472 6.456 -6.075 1.00 98.81 189 ALA A C 1
ATOM 1501 O O . ALA A 1 189 ? -2.289 6.330 -6.390 1.00 98.81 189 ALA A O 1
ATOM 1502 N N . LEU A 1 190 ? -4.366 5.493 -6.321 1.00 98.88 190 LEU A N 1
ATOM 1503 C CA . LEU A 1 190 ? -4.016 4.245 -7.003 1.00 98.88 190 LEU A CA 1
ATOM 1504 C C . LEU A 1 190 ? -3.555 4.477 -8.447 1.00 98.88 190 LEU A C 1
ATOM 1506 O O . LEU A 1 190 ? -2.682 3.758 -8.922 1.00 98.88 190 LEU A O 1
ATOM 1510 N N . GLY A 1 191 ? -4.108 5.465 -9.154 1.00 98.75 191 GLY A N 1
ATOM 1511 C CA . GLY A 1 191 ? -3.614 5.875 -10.473 1.00 98.75 191 GLY A CA 1
ATOM 1512 C C . GLY A 1 191 ? -2.201 6.466 -10.423 1.00 98.75 191 GLY A C 1
ATOM 1513 O O . GLY A 1 191 ? -1.379 6.174 -11.293 1.00 98.75 191 GLY A O 1
ATOM 1514 N N . VAL A 1 192 ? -1.883 7.247 -9.386 1.00 98.69 192 VAL A N 1
ATOM 1515 C CA . VAL A 1 192 ? -0.522 7.768 -9.175 1.00 98.69 192 VAL A CA 1
ATOM 1516 C C . VAL A 1 192 ? 0.453 6.630 -8.856 1.00 98.69 192 VAL A C 1
ATOM 1518 O O . VAL A 1 192 ? 1.514 6.557 -9.476 1.00 98.69 192 VAL A O 1
ATOM 1521 N N . ALA A 1 193 ? 0.087 5.713 -7.955 1.00 98.75 193 ALA A N 1
ATOM 1522 C CA . ALA A 1 193 ? 0.910 4.552 -7.612 1.00 98.75 193 ALA A CA 1
ATOM 1523 C C . ALA A 1 193 ? 1.149 3.625 -8.813 1.00 98.75 193 ALA A C 1
ATOM 1525 O O . ALA A 1 193 ? 2.278 3.192 -9.026 1.00 98.75 193 ALA A O 1
ATOM 1526 N N . GLU A 1 194 ? 0.129 3.382 -9.641 1.00 98.69 194 GLU A N 1
ATOM 1527 C CA . GLU A 1 194 ? 0.273 2.629 -10.893 1.00 98.69 194 GLU A CA 1
ATOM 1528 C C . GLU A 1 194 ? 1.319 3.267 -11.811 1.00 98.69 194 GLU A C 1
ATOM 1530 O O . GLU A 1 194 ? 2.209 2.590 -12.310 1.00 98.69 194 GLU A O 1
ATOM 1535 N N . LYS A 1 195 ? 1.246 4.587 -12.003 1.00 98.56 195 LYS A N 1
ATOM 1536 C CA . LYS A 1 195 ? 2.140 5.304 -12.917 1.00 98.56 195 LYS A CA 1
ATOM 1537 C C . LYS A 1 195 ? 3.578 5.398 -12.404 1.00 98.56 195 LYS A C 1
ATOM 1539 O O . LYS A 1 195 ? 4.505 5.424 -13.210 1.00 98.56 195 LYS A O 1
ATOM 1544 N N . LYS A 1 196 ? 3.762 5.565 -11.093 1.00 98.44 196 LYS A N 1
ATOM 1545 C CA . LYS A 1 196 ? 5.062 5.918 -10.500 1.00 98.44 196 LYS A CA 1
ATOM 1546 C C . LYS A 1 196 ? 5.772 4.749 -9.835 1.00 98.44 196 LYS A C 1
ATOM 1548 O O . LYS A 1 196 ? 6.995 4.684 -9.902 1.00 98.44 196 LYS A O 1
ATOM 1553 N N . LEU A 1 197 ? 5.028 3.845 -9.205 1.00 98.75 197 LEU A N 1
ATOM 1554 C CA . LEU A 1 197 ? 5.602 2.810 -8.351 1.00 98.75 197 LEU A CA 1
ATOM 1555 C C . LEU A 1 197 ? 5.538 1.411 -8.964 1.00 98.75 197 LEU A C 1
ATOM 1557 O O . LEU A 1 197 ? 6.418 0.609 -8.670 1.00 98.75 197 LEU A O 1
ATOM 1561 N N . LEU A 1 198 ? 4.551 1.091 -9.807 1.00 98.62 198 LEU A N 1
ATOM 1562 C CA . LEU A 1 198 ? 4.471 -0.237 -10.423 1.00 98.62 198 LEU A CA 1
ATOM 1563 C C . LEU A 1 198 ? 5.660 -0.460 -11.377 1.00 98.62 198 LEU A C 1
ATOM 1565 O O . LEU A 1 198 ? 5.829 0.249 -12.369 1.00 98.62 198 LEU A O 1
ATOM 1569 N N . GLY A 1 199 ? 6.518 -1.417 -11.034 1.00 97.75 199 GLY A N 1
ATOM 1570 C CA . GLY A 1 199 ? 7.617 -1.909 -11.858 1.00 97.75 199 GLY A CA 1
ATOM 1571 C C . GLY A 1 199 ? 7.211 -3.131 -12.681 1.00 97.75 199 GLY A C 1
ATOM 1572 O O . GLY A 1 199 ? 6.030 -3.455 -12.806 1.00 97.75 199 GLY A O 1
ATOM 1573 N N . LEU A 1 200 ? 8.204 -3.815 -13.257 1.00 96.56 200 LEU A N 1
ATOM 1574 C CA . LEU A 1 200 ? 7.950 -4.980 -14.113 1.00 96.56 200 LEU A CA 1
ATOM 1575 C C . LEU A 1 200 ? 7.430 -6.179 -13.308 1.00 96.56 200 LEU A C 1
ATOM 1577 O O . LEU A 1 200 ? 6.497 -6.856 -13.735 1.00 96.56 200 LEU A O 1
ATOM 1581 N N . LEU A 1 201 ? 8.057 -6.440 -12.158 1.00 97.62 201 LEU A N 1
ATOM 1582 C CA . LEU A 1 201 ? 7.690 -7.532 -11.252 1.00 97.62 201 LEU A CA 1
ATOM 1583 C C . LEU A 1 201 ? 7.306 -7.023 -9.865 1.00 97.62 201 LEU A C 1
ATOM 1585 O O . LEU A 1 201 ? 6.405 -7.590 -9.256 1.00 97.62 201 LEU A O 1
ATOM 1589 N N . GLY A 1 202 ? 7.975 -5.986 -9.362 1.00 98.25 202 GLY A N 1
ATOM 1590 C CA . GLY A 1 202 ? 7.722 -5.421 -8.041 1.00 98.25 202 GLY A CA 1
ATOM 1591 C C . GLY A 1 202 ? 7.146 -4.010 -8.086 1.00 98.25 202 GLY A C 1
ATOM 1592 O O . GLY A 1 202 ? 6.975 -3.409 -9.143 1.00 98.25 202 GLY A O 1
ATOM 1593 N N . MET A 1 203 ? 6.869 -3.459 -6.911 1.00 98.69 203 MET A N 1
ATOM 1594 C CA . MET A 1 203 ? 6.612 -2.042 -6.703 1.00 98.69 203 MET A CA 1
ATOM 1595 C C . MET A 1 203 ? 7.851 -1.364 -6.140 1.00 98.69 203 MET A C 1
ATOM 1597 O O . MET A 1 203 ? 8.410 -1.820 -5.142 1.00 98.69 203 MET A O 1
ATOM 1601 N N . LYS A 1 204 ? 8.241 -0.240 -6.736 1.00 98.75 204 LYS A N 1
ATOM 1602 C CA . LYS A 1 204 ? 9.282 0.637 -6.204 1.00 98.75 204 LYS A CA 1
ATOM 1603 C C . LYS A 1 204 ? 8.898 1.067 -4.794 1.00 98.75 204 LYS A C 1
ATOM 1605 O O . LYS A 1 204 ? 7.780 1.525 -4.553 1.00 98.75 204 LYS A O 1
ATOM 1610 N N . THR A 1 205 ? 9.828 0.898 -3.864 1.00 98.38 205 THR A N 1
ATOM 1611 C CA . THR A 1 205 ? 9.620 1.212 -2.440 1.00 98.38 205 THR A CA 1
ATOM 1612 C C . THR A 1 205 ? 9.603 2.704 -2.134 1.00 98.38 205 THR A C 1
ATOM 1614 O O . THR A 1 205 ? 9.136 3.093 -1.063 1.00 98.38 205 THR A O 1
ATOM 1617 N N . LEU A 1 206 ? 10.067 3.522 -3.076 1.00 97.81 206 LEU A N 1
ATOM 1618 C CA . LEU A 1 206 ? 10.021 4.975 -3.048 1.00 97.81 206 LEU A CA 1
ATOM 1619 C C . LEU A 1 206 ? 9.788 5.500 -4.470 1.00 97.81 206 LEU A C 1
ATOM 1621 O O . LEU A 1 206 ? 10.181 4.866 -5.451 1.00 97.81 206 LEU A O 1
ATOM 1625 N N . ASP A 1 207 ? 9.136 6.650 -4.572 1.00 97.75 207 ASP A N 1
ATOM 1626 C CA . ASP A 1 207 ? 8.952 7.374 -5.822 1.00 97.75 207 ASP A CA 1
ATOM 1627 C C . ASP A 1 207 ? 10.284 7.727 -6.517 1.00 97.75 207 ASP A C 1
ATOM 1629 O O . ASP A 1 207 ? 11.143 8.336 -5.888 1.00 97.75 207 ASP A O 1
ATOM 1633 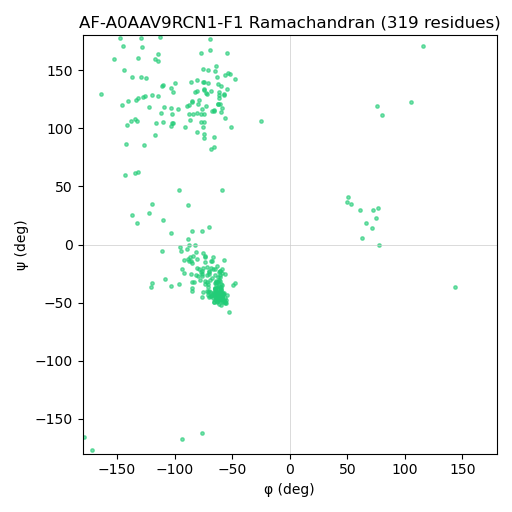N N . PRO A 1 208 ? 10.444 7.426 -7.821 1.00 97.50 208 PRO A N 1
ATOM 1634 C CA . PRO A 1 208 ? 11.638 7.785 -8.592 1.00 97.50 208 PRO A CA 1
ATOM 1635 C C . PRO A 1 208 ? 11.971 9.272 -8.659 1.00 97.50 208 PRO A C 1
ATOM 1637 O O . PRO A 1 208 ? 13.116 9.613 -8.934 1.00 97.50 208 PRO A O 1
ATOM 1640 N N . ASP A 1 209 ? 10.981 10.152 -8.482 1.00 96.88 209 ASP A N 1
ATOM 1641 C CA . ASP A 1 209 ? 11.228 11.594 -8.499 1.00 96.88 209 ASP A CA 1
ATOM 1642 C C . ASP A 1 209 ? 11.757 12.101 -7.129 1.00 96.88 209 ASP A C 1
ATOM 1644 O O . ASP A 1 209 ? 12.079 13.281 -6.998 1.00 96.88 209 ASP A O 1
ATOM 1648 N N . ASP A 1 210 ? 11.805 11.255 -6.091 1.00 95.19 210 ASP A N 1
ATOM 1649 C CA . ASP A 1 210 ? 12.292 11.608 -4.754 1.00 95.19 210 ASP A CA 1
ATOM 1650 C C . ASP A 1 210 ? 13.831 11.719 -4.719 1.00 95.19 210 ASP A C 1
ATOM 1652 O O . ASP A 1 210 ? 14.547 10.902 -5.298 1.00 95.19 210 ASP A O 1
ATOM 1656 N N . MET A 1 211 ? 14.355 12.719 -4.002 1.00 91.44 211 MET A N 1
ATOM 1657 C CA . MET A 1 211 ? 15.794 13.008 -3.931 1.00 91.44 211 MET A CA 1
ATOM 1658 C C . MET A 1 211 ? 16.638 11.875 -3.335 1.00 91.44 211 MET A C 1
ATOM 1660 O O . MET A 1 211 ? 17.841 11.832 -3.594 1.00 91.44 211 MET A O 1
ATOM 1664 N N . VAL A 1 212 ? 16.052 10.985 -2.526 1.00 92.38 212 VAL A N 1
ATOM 1665 C CA . VAL A 1 212 ? 16.779 9.848 -1.930 1.00 92.38 212 VAL A CA 1
ATOM 1666 C C . VAL A 1 212 ? 16.488 8.519 -2.626 1.00 92.38 212 VAL A C 1
ATOM 1668 O O . VAL A 1 212 ? 16.906 7.470 -2.132 1.00 92.38 212 VAL A O 1
ATOM 1671 N N . TYR A 1 213 ? 15.808 8.537 -3.777 1.00 95.75 213 TYR A N 1
ATOM 1672 C CA . TYR A 1 213 ? 15.581 7.332 -4.568 1.00 95.75 213 TYR A CA 1
ATOM 1673 C C . TYR A 1 213 ? 16.904 6.711 -5.042 1.00 95.75 213 TYR A C 1
ATOM 1675 O O . TYR A 1 213 ? 17.736 7.346 -5.687 1.00 95.75 213 TYR A O 1
ATOM 1683 N N . CYS A 1 214 ? 17.077 5.430 -4.736 1.00 96.50 214 CYS A N 1
ATOM 1684 C CA . CYS A 1 214 ? 18.236 4.597 -5.024 1.00 96.50 214 CYS A CA 1
ATOM 1685 C C . CYS A 1 214 ? 17.760 3.179 -5.388 1.00 96.50 214 CYS A C 1
ATOM 1687 O O . CYS A 1 214 ? 17.677 2.300 -4.531 1.00 96.50 214 CYS A O 1
ATOM 1689 N N . GLY A 1 215 ? 17.446 2.941 -6.665 1.00 96.88 215 GLY A N 1
ATOM 1690 C CA . GLY A 1 215 ? 16.792 1.710 -7.136 1.00 96.88 215 GLY A CA 1
ATOM 1691 C C . GLY A 1 215 ? 17.654 0.441 -7.229 1.00 96.88 215 GLY A C 1
ATOM 1692 O O . GLY A 1 215 ? 17.112 -0.633 -7.489 1.00 96.88 215 GLY A O 1
ATOM 1693 N N . VAL A 1 216 ? 18.974 0.531 -7.033 1.00 97.56 216 VAL A N 1
ATOM 1694 C CA . VAL A 1 216 ? 19.907 -0.606 -7.158 1.00 97.56 216 VAL A CA 1
ATOM 1695 C C . VAL A 1 216 ? 20.447 -0.996 -5.787 1.00 97.56 216 VAL A C 1
ATOM 1697 O O . VAL A 1 216 ? 21.289 -0.295 -5.233 1.00 97.56 216 VAL A O 1
ATOM 1700 N N . TYR A 1 217 ? 19.966 -2.107 -5.234 1.00 97.00 217 TYR A N 1
ATOM 1701 C CA . TYR A 1 217 ? 20.420 -2.642 -3.953 1.00 97.00 217 TYR A CA 1
ATOM 1702 C C . TYR A 1 217 ? 21.674 -3.509 -4.120 1.00 97.00 217 TYR A C 1
ATOM 1704 O O . TYR A 1 217 ? 21.662 -4.513 -4.838 1.00 97.00 217 TYR A O 1
ATOM 1712 N N . ASP A 1 218 ? 22.736 -3.127 -3.410 1.00 95.69 218 ASP A N 1
ATOM 1713 C CA . ASP A 1 218 ? 23.972 -3.891 -3.252 1.00 95.69 218 ASP A CA 1
ATOM 1714 C C . ASP A 1 218 ? 24.378 -3.881 -1.771 1.00 95.69 218 ASP A C 1
ATOM 1716 O O . ASP A 1 218 ? 24.805 -2.863 -1.225 1.00 95.69 218 ASP A O 1
ATOM 1720 N N . ASN A 1 219 ? 24.228 -5.028 -1.107 1.00 93.50 219 ASN A N 1
ATOM 1721 C CA . ASN A 1 219 ? 24.535 -5.154 0.317 1.00 93.50 219 ASN A CA 1
ATOM 1722 C C . ASN A 1 219 ? 26.044 -5.217 0.605 1.00 93.50 219 ASN A C 1
ATOM 1724 O O . ASN A 1 219 ? 26.471 -4.998 1.740 1.00 93.50 219 ASN A O 1
ATOM 1728 N N . ALA A 1 220 ? 26.856 -5.563 -0.397 1.00 94.19 220 ALA A N 1
ATOM 1729 C CA . ALA A 1 220 ? 28.305 -5.655 -0.264 1.00 94.19 220 ALA A CA 1
ATOM 1730 C C . ALA A 1 220 ? 29.001 -4.312 -0.516 1.00 94.19 220 ALA A C 1
ATOM 1732 O O . ALA A 1 220 ? 30.173 -4.169 -0.160 1.00 94.19 220 ALA A O 1
ATOM 1733 N N . LEU A 1 221 ? 28.294 -3.336 -1.091 1.00 91.94 221 LEU A N 1
ATOM 1734 C CA . LEU A 1 221 ? 28.833 -2.025 -1.423 1.00 91.94 221 LEU A CA 1
ATOM 1735 C C . LEU A 1 221 ? 29.350 -1.302 -0.174 1.00 91.94 221 LEU A C 1
ATOM 1737 O O . LEU A 1 221 ? 28.589 -0.938 0.717 1.00 91.94 221 LEU A O 1
ATOM 1741 N N . ASP A 1 222 ? 30.660 -1.085 -0.118 1.00 92.44 222 ASP A N 1
ATOM 1742 C CA . ASP A 1 222 ? 31.347 -0.408 0.981 1.00 92.44 222 ASP A CA 1
ATOM 1743 C C . ASP A 1 222 ? 31.998 0.871 0.456 1.00 92.44 222 ASP A C 1
ATOM 1745 O O . ASP A 1 222 ? 33.070 0.831 -0.149 1.00 92.44 222 ASP A O 1
ATOM 1749 N N . ASN A 1 223 ? 31.295 1.996 0.580 1.00 90.75 223 ASN A N 1
ATOM 1750 C CA . ASN A 1 223 ? 31.759 3.294 0.104 1.00 90.75 223 ASN A CA 1
ATOM 1751 C C . ASN A 1 223 ? 31.253 4.432 1.004 1.00 90.75 223 ASN A C 1
ATOM 1753 O O . ASN A 1 223 ? 30.482 4.212 1.935 1.00 90.75 223 ASN A O 1
ATOM 1757 N N . ASP A 1 224 ? 31.657 5.662 0.690 1.00 91.06 224 ASP A N 1
ATOM 1758 C CA . ASP A 1 224 ? 31.277 6.853 1.460 1.00 91.06 224 ASP A CA 1
ATOM 1759 C C . ASP A 1 224 ? 29.885 7.405 1.091 1.00 91.06 224 ASP A C 1
ATOM 1761 O O . ASP A 1 224 ? 29.438 8.409 1.650 1.00 91.06 224 ASP A O 1
ATOM 1765 N N . ASN A 1 225 ? 29.172 6.782 0.142 1.00 88.75 225 ASN A N 1
ATOM 1766 C CA . ASN A 1 225 ? 27.815 7.196 -0.200 1.00 88.75 225 ASN A CA 1
ATOM 1767 C C . ASN A 1 225 ? 26.829 6.611 0.812 1.00 88.75 225 ASN A C 1
ATOM 1769 O O . ASN A 1 225 ? 26.348 5.488 0.659 1.00 88.75 225 ASN A O 1
ATOM 1773 N N . TYR A 1 226 ? 26.476 7.427 1.801 1.00 85.06 226 TYR A N 1
ATOM 1774 C CA . TYR A 1 226 ? 25.542 7.078 2.868 1.00 85.06 226 TYR A CA 1
ATOM 1775 C C . TYR A 1 226 ? 24.220 6.459 2.385 1.00 85.06 226 TYR A C 1
ATOM 1777 O O . TYR A 1 226 ? 23.703 5.561 3.039 1.00 85.06 226 TYR A O 1
ATOM 1785 N N . ASN A 1 227 ? 23.683 6.882 1.235 1.00 87.56 227 ASN A N 1
ATOM 1786 C CA . ASN A 1 227 ? 22.407 6.361 0.736 1.00 87.56 227 ASN A CA 1
ATOM 1787 C C . ASN A 1 227 ? 22.502 4.921 0.211 1.00 87.56 227 ASN A C 1
ATOM 1789 O O . ASN A 1 227 ? 21.473 4.265 0.087 1.00 87.56 227 ASN A O 1
ATOM 1793 N N . LEU A 1 228 ? 23.701 4.431 -0.115 1.00 88.44 228 LEU A N 1
ATOM 1794 C CA . LEU A 1 228 ? 23.914 3.133 -0.767 1.00 88.44 228 LEU A CA 1
ATOM 1795 C C . LEU A 1 228 ? 24.759 2.167 0.068 1.00 88.44 228 LEU A C 1
ATOM 1797 O O . LEU A 1 228 ? 24.558 0.956 -0.010 1.00 88.44 228 LEU A O 1
ATOM 1801 N N . ALA A 1 229 ? 25.711 2.691 0.839 1.00 88.50 229 ALA A N 1
ATOM 1802 C CA . ALA A 1 229 ? 26.680 1.894 1.571 1.00 88.50 229 ALA A CA 1
ATOM 1803 C C . ALA A 1 229 ? 25.992 0.861 2.471 1.00 88.50 229 ALA A C 1
ATOM 1805 O O . ALA A 1 229 ? 25.040 1.168 3.190 1.00 88.50 229 ALA A O 1
ATOM 1806 N N . LYS A 1 230 ? 26.480 -0.379 2.425 1.00 89.44 230 LYS A N 1
ATOM 1807 C CA . LYS A 1 230 ? 25.991 -1.517 3.217 1.00 89.44 230 LYS A CA 1
ATOM 1808 C C . LYS A 1 230 ? 24.485 -1.748 3.080 1.00 89.44 230 LYS A C 1
ATOM 1810 O O . LYS A 1 230 ? 23.823 -2.139 4.039 1.00 89.44 230 LYS A O 1
ATOM 1815 N N . GLY A 1 231 ? 23.941 -1.496 1.889 1.00 90.06 231 GLY A N 1
ATOM 1816 C CA . GLY A 1 231 ? 22.546 -1.788 1.595 1.00 90.06 231 GLY A CA 1
ATOM 1817 C C . GLY A 1 231 ? 21.546 -0.808 2.212 1.00 90.06 231 GLY A C 1
ATOM 1818 O O . GLY A 1 231 ? 20.375 -1.147 2.387 1.00 90.06 231 GLY A O 1
ATOM 1819 N N . PHE A 1 232 ? 21.977 0.409 2.541 1.00 87.88 232 PHE A N 1
ATOM 1820 C CA . PHE A 1 232 ? 21.129 1.430 3.162 1.00 87.88 232 PHE A CA 1
ATOM 1821 C C . PHE A 1 232 ? 19.859 1.759 2.348 1.00 87.88 232 PHE A C 1
ATOM 1823 O O . PHE A 1 232 ? 18.825 2.137 2.904 1.00 87.88 232 PHE A O 1
ATOM 1830 N N . ASN A 1 233 ? 19.894 1.541 1.033 1.00 93.94 233 ASN A N 1
ATOM 1831 C CA . ASN A 1 233 ? 18.771 1.740 0.124 1.00 93.94 233 ASN A CA 1
ATOM 1832 C C . ASN A 1 233 ? 17.791 0.559 0.010 1.00 93.94 233 ASN A C 1
ATOM 1834 O O . ASN A 1 233 ? 16.939 0.593 -0.877 1.00 93.94 233 ASN A O 1
ATOM 1838 N N . TYR A 1 234 ? 17.852 -0.460 0.876 1.00 95.25 234 TYR A N 1
ATOM 1839 C CA . TYR A 1 234 ? 16.993 -1.660 0.803 1.00 95.25 234 TYR A CA 1
ATOM 1840 C C . TYR A 1 234 ? 15.493 -1.359 0.599 1.00 95.25 234 TYR A C 1
ATOM 1842 O O . TYR A 1 234 ? 14.784 -2.085 -0.103 1.00 95.25 234 TYR A O 1
ATOM 1850 N N . HIS A 1 235 ? 15.027 -0.239 1.162 1.00 96.25 235 HIS A N 1
ATOM 1851 C CA . HIS A 1 235 ? 13.655 0.262 1.047 1.00 96.25 235 HIS A CA 1
ATOM 1852 C C . HIS A 1 235 ? 13.567 1.682 0.450 1.00 96.25 235 HIS A C 1
ATOM 1854 O O . HIS A 1 235 ? 12.635 2.423 0.765 1.00 96.25 235 HIS A O 1
ATOM 1860 N N . GLN A 1 236 ? 14.533 2.094 -0.376 1.00 95.56 236 GLN A N 1
ATOM 1861 C CA . GLN A 1 236 ? 14.600 3.441 -0.968 1.00 95.56 236 GLN A CA 1
ATOM 1862 C C . GLN A 1 236 ? 14.561 3.433 -2.493 1.00 95.56 236 GLN A C 1
ATOM 1864 O O . GLN A 1 236 ? 15.201 4.250 -3.136 1.00 95.56 236 GLN A O 1
ATOM 1869 N N . GLY A 1 237 ? 13.828 2.512 -3.104 1.00 97.00 237 GLY A N 1
ATOM 1870 C CA . GLY A 1 237 ? 13.754 2.421 -4.559 1.00 97.00 237 GLY A CA 1
ATOM 1871 C C . GLY A 1 237 ? 13.668 1.008 -5.119 1.00 97.00 237 GLY A C 1
ATOM 1872 O O . GLY A 1 237 ? 12.901 0.844 -6.071 1.00 97.00 237 GLY A O 1
ATO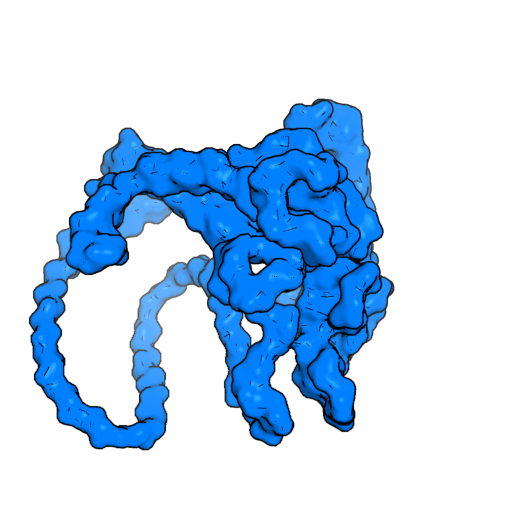M 1873 N N . PRO A 1 238 ? 14.348 -0.014 -4.547 1.00 98.50 238 PRO A N 1
ATOM 1874 C CA . PRO A 1 238 ? 14.228 -1.381 -5.035 1.00 98.50 238 PRO A CA 1
ATOM 1875 C C . PRO A 1 238 ? 12.764 -1.808 -5.143 1.00 98.50 238 PRO A C 1
ATOM 1877 O O . PRO A 1 238 ? 11.901 -1.358 -4.375 1.00 98.50 238 PRO A O 1
ATOM 1880 N N . GLU A 1 239 ? 12.488 -2.651 -6.128 1.00 98.69 239 GLU A N 1
ATOM 1881 C CA . GLU A 1 239 ? 11.148 -3.065 -6.517 1.00 98.69 239 GLU A CA 1
ATOM 1882 C C . GLU A 1 239 ? 10.752 -4.323 -5.741 1.00 98.69 239 GLU A C 1
ATOM 1884 O O . GLU A 1 239 ? 11.157 -5.432 -6.073 1.00 98.69 239 GLU A O 1
ATOM 1889 N N . TRP A 1 240 ? 9.947 -4.167 -4.696 1.00 98.75 240 TRP A N 1
ATOM 1890 C CA . TRP A 1 240 ? 9.506 -5.273 -3.844 1.00 98.75 240 TRP A CA 1
ATOM 1891 C C . TRP A 1 240 ? 8.267 -5.952 -4.414 1.00 98.75 240 TRP A C 1
ATOM 1893 O O . TRP A 1 240 ? 7.358 -5.278 -4.896 1.00 98.75 240 TRP A O 1
ATOM 1903 N N . LEU A 1 241 ? 8.188 -7.281 -4.346 1.00 98.56 241 LEU A N 1
ATOM 1904 C CA . LEU A 1 241 ? 7.109 -8.008 -5.027 1.00 98.56 241 LEU A CA 1
ATOM 1905 C C . LEU A 1 241 ? 5.820 -8.087 -4.204 1.00 98.56 241 LEU A C 1
ATOM 1907 O O . LEU A 1 241 ? 4.736 -7.903 -4.753 1.00 98.56 241 LEU A O 1
ATOM 1911 N N . TRP A 1 242 ? 5.901 -8.304 -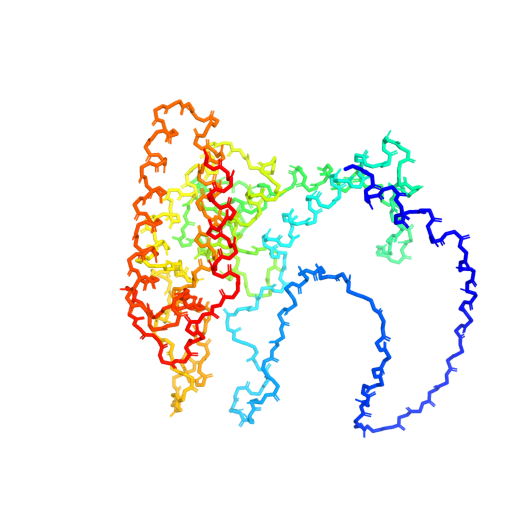2.890 1.00 98.69 242 TRP A N 1
ATOM 1912 C CA . TRP A 1 242 ? 4.692 -8.465 -2.070 1.00 98.69 242 TRP A CA 1
ATOM 1913 C C . TRP A 1 242 ? 3.719 -7.264 -2.086 1.00 98.69 242 TRP A C 1
ATOM 1915 O O . TRP A 1 242 ? 2.510 -7.529 -2.088 1.00 98.69 242 TRP A O 1
ATOM 1925 N N . PRO A 1 243 ? 4.152 -5.981 -2.169 1.00 98.75 243 PRO A N 1
ATOM 1926 C CA . PRO A 1 243 ? 3.228 -4.848 -2.242 1.00 98.75 243 PRO A CA 1
ATOM 1927 C C . PRO A 1 243 ? 2.409 -4.820 -3.536 1.00 98.75 243 PRO A C 1
ATOM 1929 O O . PRO A 1 243 ? 1.328 -4.234 -3.551 1.00 98.75 243 PRO A O 1
ATOM 1932 N N . VAL A 1 244 ? 2.864 -5.495 -4.603 1.00 98.69 244 VAL A N 1
ATOM 1933 C CA . VAL A 1 244 ? 2.095 -5.615 -5.852 1.00 98.69 244 VAL A CA 1
ATOM 1934 C C . VAL A 1 244 ? 0.741 -6.256 -5.578 1.00 98.69 244 VAL A C 1
ATOM 1936 O O . VAL A 1 244 ? -0.272 -5.767 -6.071 1.00 98.69 244 VAL A O 1
ATOM 1939 N N . GLY A 1 245 ? 0.693 -7.304 -4.750 1.00 98.69 245 GLY A N 1
ATOM 1940 C CA . GLY A 1 245 ? -0.571 -7.949 -4.410 1.00 98.69 245 GLY A CA 1
ATOM 1941 C C . GLY A 1 245 ? -1.540 -6.990 -3.715 1.00 98.69 245 GLY A C 1
ATOM 1942 O O . GLY A 1 245 ? -2.675 -6.850 -4.159 1.00 98.69 245 GLY A O 1
ATOM 1943 N N . TYR A 1 246 ? -1.087 -6.235 -2.710 1.00 98.88 246 TYR A N 1
ATOM 1944 C CA . TYR A 1 246 ? -1.926 -5.230 -2.042 1.00 98.88 246 TYR A CA 1
ATOM 1945 C C . TYR A 1 246 ? -2.416 -4.137 -2.999 1.00 98.88 246 TYR A C 1
ATOM 1947 O O . TYR A 1 246 ? -3.602 -3.801 -2.996 1.00 98.88 246 TYR A O 1
ATOM 1955 N N . PHE A 1 247 ? -1.543 -3.633 -3.872 1.00 98.94 247 PHE A N 1
ATOM 1956 C CA . PHE A 1 247 ? -1.915 -2.667 -4.903 1.00 98.94 247 PHE A CA 1
ATOM 1957 C C . PHE A 1 247 ? -2.996 -3.205 -5.851 1.00 98.94 247 PHE A C 1
ATOM 1959 O O . PHE A 1 247 ? -4.005 -2.531 -6.078 1.00 98.94 247 PHE A O 1
ATOM 1966 N N . LEU A 1 248 ? -2.823 -4.419 -6.382 1.00 98.88 248 LEU A N 1
ATOM 1967 C CA . LEU A 1 248 ? -3.776 -5.028 -7.313 1.00 98.88 248 LEU A CA 1
ATOM 1968 C C . LEU A 1 248 ? -5.122 -5.324 -6.638 1.00 98.88 248 LEU A C 1
ATOM 1970 O O . LEU A 1 248 ? -6.169 -5.039 -7.222 1.00 98.88 248 LEU A O 1
ATOM 1974 N N . ARG A 1 249 ? -5.115 -5.823 -5.395 1.00 98.88 249 ARG A N 1
ATOM 1975 C CA . ARG A 1 249 ? -6.333 -6.053 -4.599 1.00 98.88 249 ARG A CA 1
ATOM 1976 C C . ARG A 1 249 ? -7.089 -4.750 -4.340 1.00 98.88 249 ARG A C 1
ATOM 1978 O O . ARG A 1 249 ? -8.294 -4.678 -4.584 1.00 98.88 249 ARG A O 1
ATOM 1985 N N . ALA A 1 250 ? -6.387 -3.689 -3.934 1.00 98.88 250 ALA A N 1
ATOM 1986 C CA . ALA A 1 250 ? -6.981 -2.365 -3.755 1.00 98.88 250 ALA A CA 1
ATOM 1987 C C . ALA A 1 250 ? -7.587 -1.836 -5.069 1.00 98.88 250 ALA A C 1
ATOM 1989 O 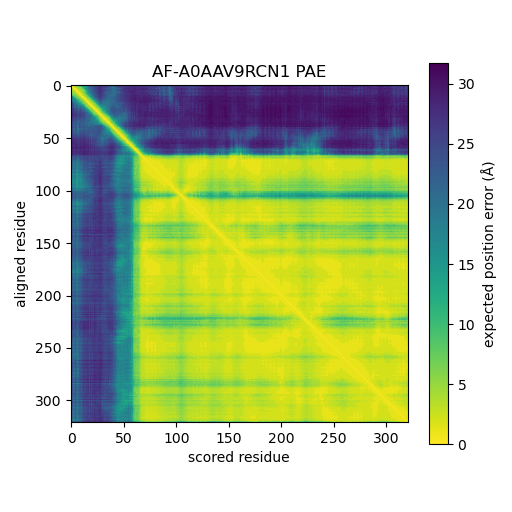O . ALA A 1 250 ? -8.741 -1.400 -5.093 1.00 98.88 250 ALA A O 1
ATOM 1990 N N . LYS A 1 251 ? -6.852 -1.936 -6.186 1.00 98.69 251 LYS A N 1
ATOM 1991 C CA . LYS A 1 251 ? -7.342 -1.575 -7.526 1.00 98.69 251 LYS A CA 1
ATOM 1992 C C . LYS A 1 251 ? -8.628 -2.314 -7.884 1.00 98.69 251 LYS A C 1
ATOM 1994 O O . LYS A 1 251 ? -9.590 -1.658 -8.279 1.00 98.69 251 LYS A O 1
ATOM 1999 N N . LEU A 1 252 ? -8.673 -3.637 -7.721 1.00 98.75 252 LEU A N 1
ATOM 2000 C CA . LEU A 1 252 ? -9.865 -4.448 -7.996 1.00 98.75 252 LEU A CA 1
ATOM 2001 C C . LEU A 1 252 ? -11.062 -4.003 -7.149 1.00 98.75 252 LEU A C 1
ATOM 2003 O O . LEU A 1 252 ? -12.152 -3.793 -7.688 1.00 98.75 252 LEU A O 1
ATOM 2007 N N . TYR A 1 253 ? -10.852 -3.805 -5.845 1.00 98.75 253 TYR A N 1
ATOM 2008 C CA . TYR A 1 253 ? -11.903 -3.402 -4.912 1.00 98.75 253 TYR A CA 1
ATOM 2009 C C . TYR A 1 253 ? -12.544 -2.059 -5.295 1.00 98.75 253 TYR A C 1
ATOM 2011 O O . TYR A 1 253 ? -13.769 -1.965 -5.424 1.00 98.75 253 TYR A O 1
ATOM 2019 N N . PHE A 1 254 ? -11.738 -1.015 -5.516 1.00 98.75 254 PHE A N 1
ATOM 2020 C CA . PHE A 1 254 ? -12.265 0.310 -5.862 1.00 98.75 254 PHE A CA 1
ATOM 2021 C C . PHE A 1 254 ? -12.793 0.375 -7.298 1.00 98.75 254 PHE A C 1
ATOM 2023 O O . PHE A 1 254 ? -13.813 1.024 -7.534 1.00 98.75 254 PHE A O 1
ATOM 2030 N N . ALA A 1 255 ? -12.189 -0.350 -8.244 1.00 98.56 255 ALA A N 1
ATOM 2031 C CA . ALA A 1 255 ? -12.700 -0.433 -9.611 1.00 98.56 255 ALA A CA 1
ATOM 2032 C C . ALA A 1 255 ? -14.112 -1.034 -9.657 1.00 98.56 255 ALA A C 1
ATOM 2034 O O . ALA A 1 255 ? -14.975 -0.515 -10.363 1.00 98.56 255 ALA A O 1
ATOM 2035 N N . LYS A 1 256 ? -14.386 -2.062 -8.840 1.00 98.06 256 LYS A N 1
ATOM 2036 C CA . LYS A 1 256 ? -15.722 -2.669 -8.725 1.00 98.06 256 LYS A CA 1
ATOM 2037 C C . LYS A 1 256 ? -16.785 -1.668 -8.262 1.00 98.06 256 LYS A C 1
ATOM 2039 O O . LYS A 1 256 ? -17.925 -1.739 -8.708 1.00 98.06 256 LYS A O 1
ATOM 2044 N N . LYS A 1 257 ? -16.419 -0.712 -7.402 1.00 98.19 257 LYS A N 1
ATOM 2045 C CA . LYS A 1 257 ? -17.316 0.363 -6.940 1.00 98.19 257 LYS A CA 1
ATOM 2046 C C . LYS A 1 257 ? -17.541 1.467 -7.979 1.00 98.19 257 LYS A C 1
ATOM 2048 O O . LYS A 1 257 ? -18.544 2.165 -7.887 1.00 98.19 257 LYS A O 1
ATOM 2053 N N . LEU A 1 258 ? -16.631 1.632 -8.940 1.00 97.69 258 LEU A N 1
ATOM 2054 C CA . LEU A 1 258 ? -16.731 2.631 -10.014 1.00 97.69 258 LEU A CA 1
ATOM 2055 C C . LEU A 1 258 ? -17.548 2.155 -11.222 1.00 97.69 258 LEU A C 1
ATOM 2057 O O . LEU A 1 258 ? -17.914 2.975 -12.059 1.00 97.69 258 LEU A O 1
ATOM 2061 N N . GLY A 1 259 ? -17.830 0.856 -11.317 1.00 98.12 259 GLY A N 1
ATOM 2062 C CA . GLY A 1 259 ? -18.655 0.270 -12.370 1.00 98.12 259 GL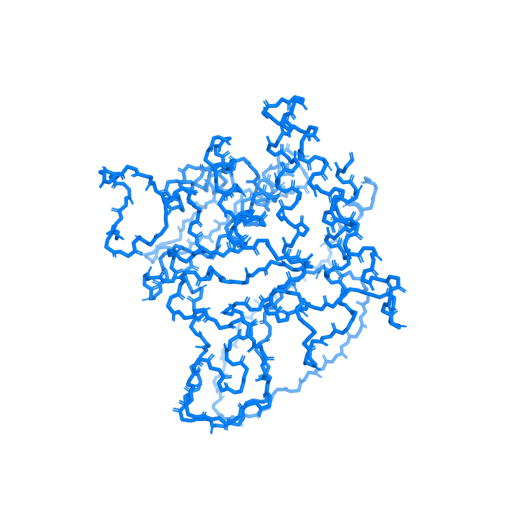Y A CA 1
ATOM 2063 C C . GLY A 1 259 ? -17.902 -0.697 -13.284 1.00 98.12 259 GLY A C 1
ATOM 2064 O O . GLY A 1 259 ? -16.679 -0.843 -13.231 1.00 98.12 259 GLY A O 1
ATOM 2065 N N . GLU A 1 260 ? -18.669 -1.379 -14.131 1.00 97.88 260 GLU A N 1
ATOM 2066 C CA . GLU A 1 260 ? -18.219 -2.535 -14.913 1.00 97.88 260 GLU A CA 1
ATOM 2067 C C . GLU A 1 260 ? -17.105 -2.213 -15.919 1.00 97.88 260 GLU A C 1
ATOM 2069 O O . GLU A 1 260 ? -16.171 -3.000 -16.079 1.00 97.88 260 GLU A O 1
ATOM 2074 N N . GLU A 1 261 ? -17.147 -1.038 -16.554 1.00 98.19 261 GLU A N 1
ATOM 2075 C CA . GLU A 1 261 ? -16.116 -0.617 -17.508 1.00 98.19 261 GLU A CA 1
ATOM 2076 C C . GLU A 1 261 ? -14.745 -0.468 -16.824 1.00 98.19 261 GLU A C 1
ATOM 2078 O O . GLU A 1 261 ? -13.741 -1.023 -17.281 1.00 98.19 261 GLU A O 1
ATOM 2083 N N . THR A 1 262 ? -14.702 0.246 -15.694 1.00 98.31 262 THR A N 1
ATOM 2084 C CA . THR A 1 262 ? -13.476 0.456 -14.909 1.00 98.31 262 THR A CA 1
ATOM 2085 C C . THR A 1 262 ? -12.957 -0.862 -14.346 1.00 98.31 262 THR A C 1
ATOM 2087 O O . THR A 1 262 ? -11.752 -1.131 -14.397 1.00 98.31 262 THR A O 1
ATOM 2090 N N . TYR A 1 263 ? -13.857 -1.718 -13.857 1.00 98.62 263 TYR A N 1
ATOM 2091 C CA . TYR A 1 263 ? -13.509 -3.048 -13.370 1.00 98.62 263 TYR A CA 1
ATOM 2092 C C . TYR A 1 263 ? -12.896 -3.922 -14.472 1.00 98.62 263 TYR A C 1
ATOM 2094 O O . TYR A 1 263 ? -11.818 -4.474 -14.273 1.00 98.62 263 TYR A O 1
ATOM 2102 N N . SER A 1 264 ? -13.488 -3.963 -15.666 1.00 98.56 264 SER A N 1
ATOM 2103 C CA . SER A 1 264 ? -12.985 -4.757 -16.800 1.00 98.56 264 SER A CA 1
ATOM 2104 C C . SER A 1 264 ? -11.589 -4.320 -17.264 1.00 98.56 264 SER A C 1
ATOM 2106 O O . SER A 1 264 ? -10.709 -5.156 -17.506 1.00 98.56 264 SER A O 1
ATOM 2108 N N . LYS A 1 265 ? -11.339 -3.004 -17.328 1.00 98.56 265 LYS A N 1
ATOM 2109 C CA . LYS A 1 265 ? -9.996 -2.455 -17.604 1.00 98.56 265 LYS A CA 1
ATOM 2110 C C . LYS A 1 265 ? -8.996 -2.856 -16.516 1.00 98.56 265 LYS A C 1
ATOM 2112 O O . LYS A 1 265 ? -7.875 -3.255 -16.824 1.00 98.56 265 LYS A O 1
ATOM 2117 N N . THR A 1 266 ? -9.421 -2.820 -15.255 1.00 98.69 266 THR A N 1
ATOM 2118 C CA . THR A 1 266 ? -8.588 -3.203 -14.106 1.00 98.69 266 THR A CA 1
ATOM 2119 C C . THR A 1 266 ? -8.256 -4.693 -14.109 1.00 98.69 266 THR A C 1
ATOM 2121 O O . THR A 1 266 ? -7.105 -5.056 -13.903 1.00 98.69 266 THR A O 1
ATOM 2124 N N . VAL A 1 267 ? -9.215 -5.567 -14.422 1.00 98.69 267 VAL A N 1
ATOM 2125 C CA . VAL A 1 267 ? -8.969 -7.011 -14.580 1.00 98.69 267 VAL A CA 1
ATOM 2126 C C . VAL A 1 267 ? -7.943 -7.273 -15.685 1.00 98.69 267 VAL A C 1
ATOM 2128 O O . VAL A 1 267 ? -7.085 -8.140 -15.534 1.00 98.69 267 VAL A O 1
ATOM 2131 N N . THR A 1 268 ? -7.984 -6.506 -16.778 1.00 98.62 268 THR A N 1
ATOM 2132 C CA . THR A 1 268 ? -6.986 -6.610 -17.855 1.00 98.62 268 THR A CA 1
ATOM 2133 C C . THR A 1 268 ? -5.590 -6.217 -17.366 1.00 98.62 268 THR A C 1
ATOM 2135 O O . THR A 1 268 ? -4.639 -6.964 -17.591 1.00 98.62 268 THR A O 1
ATOM 2138 N N . LEU A 1 269 ? -5.464 -5.104 -16.632 1.00 98.38 269 LEU A N 1
ATOM 2139 C CA . LEU A 1 269 ? -4.210 -4.705 -15.979 1.00 98.38 269 LEU A CA 1
ATOM 2140 C C . LEU A 1 269 ? -3.685 -5.805 -15.045 1.00 98.38 269 LEU A C 1
ATOM 2142 O O . LEU A 1 269 ? -2.525 -6.197 -15.154 1.00 98.38 269 LEU A O 1
ATOM 2146 N N . VAL A 1 270 ? -4.538 -6.334 -14.165 1.00 98.69 270 VAL A N 1
ATOM 2147 C CA . VAL A 1 270 ? -4.175 -7.394 -13.212 1.00 98.69 270 VAL A CA 1
ATOM 2148 C C . VAL A 1 270 ? -3.651 -8.625 -13.947 1.00 98.69 270 VAL A C 1
ATOM 2150 O O . VAL A 1 270 ? -2.568 -9.108 -13.631 1.00 98.69 270 VAL A O 1
ATOM 2153 N N . LYS A 1 271 ? -4.364 -9.105 -14.973 1.00 98.56 271 LYS A N 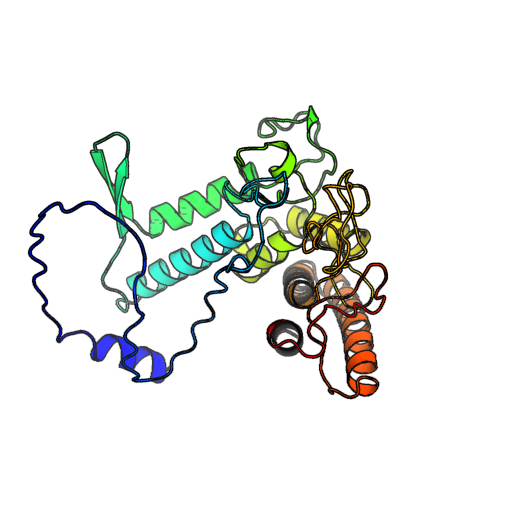1
ATOM 2154 C CA . LYS A 1 271 ? -3.928 -10.256 -15.780 1.00 98.56 271 LYS A CA 1
ATOM 2155 C C . LYS A 1 271 ? -2.581 -10.008 -16.455 1.00 98.56 271 LYS A C 1
ATOM 2157 O O . LYS A 1 271 ? -1.751 -10.913 -16.482 1.00 98.56 271 LYS A O 1
ATOM 2162 N N . ASN A 1 272 ? -2.340 -8.794 -16.949 1.00 98.38 272 ASN A N 1
ATOM 2163 C CA . ASN A 1 272 ? -1.053 -8.436 -17.539 1.00 98.38 272 ASN A CA 1
ATOM 2164 C C . ASN A 1 272 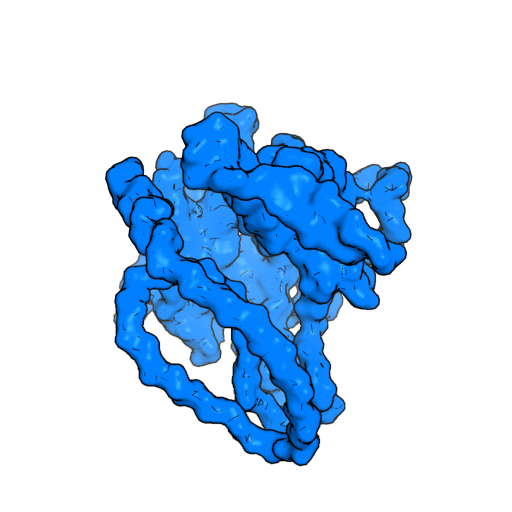? 0.083 -8.513 -16.510 1.00 98.38 272 ASN A C 1
ATOM 2166 O O . ASN A 1 272 ? 1.100 -9.138 -16.798 1.00 98.38 272 ASN A O 1
ATOM 2170 N N . VAL A 1 273 ? -0.095 -7.963 -15.305 1.00 98.38 273 VAL A N 1
ATOM 2171 C CA . VAL A 1 273 ? 0.916 -8.048 -14.233 1.00 98.38 273 VAL A CA 1
ATOM 2172 C C . VAL A 1 273 ? 1.166 -9.504 -13.823 1.00 98.38 273 VAL A C 1
ATOM 2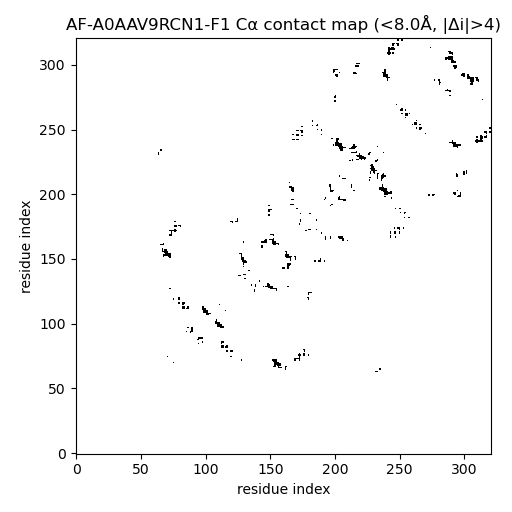174 O O . VAL A 1 273 ? 2.307 -9.962 -13.829 1.00 98.38 273 VAL A O 1
ATOM 2177 N N . LEU A 1 274 ? 0.104 -10.273 -13.572 1.00 98.19 274 LEU A N 1
ATOM 2178 C CA . LEU A 1 274 ? 0.210 -11.685 -13.191 1.00 98.19 274 LEU A CA 1
ATOM 2179 C C . LEU A 1 274 ? 0.872 -12.544 -14.281 1.00 98.19 274 LEU A C 1
ATOM 2181 O O . LEU A 1 274 ? 1.588 -13.493 -13.967 1.00 98.19 274 LEU A O 1
ATOM 2185 N N . SER A 1 275 ? 0.689 -12.205 -15.561 1.00 98.25 275 SER A N 1
ATOM 2186 C CA . SER A 1 275 ? 1.370 -12.891 -16.667 1.00 98.25 275 SER A CA 1
ATOM 2187 C C . SER A 1 275 ? 2.895 -12.707 -16.639 1.00 98.25 275 SER A C 1
ATOM 2189 O O . SER A 1 275 ? 3.633 -13.631 -16.994 1.00 98.25 275 SER A O 1
ATOM 2191 N N . GLN A 1 276 ? 3.382 -11.552 -16.167 1.00 97.75 276 GLN A N 1
ATOM 2192 C CA . GLN A 1 276 ? 4.816 -11.301 -15.992 1.00 97.75 276 GLN A CA 1
ATOM 2193 C C . GLN A 1 276 ? 5.374 -12.119 -14.827 1.00 97.75 276 GLN A C 1
ATOM 2195 O O . GLN A 1 276 ? 6.412 -12.766 -14.975 1.00 97.75 276 GLN A O 1
ATOM 2200 N N . HIS A 1 277 ? 4.650 -12.178 -13.702 1.00 98.06 277 HIS A N 1
ATOM 2201 C CA . HIS A 1 277 ? 4.998 -13.060 -12.581 1.00 98.06 277 HIS A CA 1
ATOM 2202 C C . HIS A 1 277 ? 5.028 -14.528 -13.002 1.00 98.06 277 HIS A C 1
ATOM 2204 O O . HIS A 1 277 ? 5.988 -15.226 -12.692 1.00 98.06 277 HIS A O 1
ATOM 2210 N N . TYR A 1 278 ? 4.030 -14.984 -13.763 1.00 97.44 278 TYR A N 1
ATOM 2211 C CA . TYR A 1 278 ? 3.995 -16.345 -14.297 1.00 97.44 278 TYR A CA 1
ATOM 2212 C C . TYR A 1 278 ? 5.200 -16.631 -15.204 1.00 97.44 278 TYR A C 1
ATOM 2214 O O . TYR A 1 278 ? 5.878 -17.643 -15.041 1.00 97.44 278 TYR A O 1
ATOM 2222 N N . THR A 1 279 ? 5.532 -15.704 -16.108 1.00 97.44 279 THR A N 1
ATOM 2223 C CA . THR A 1 279 ? 6.706 -15.828 -16.986 1.00 97.44 279 THR A CA 1
ATOM 2224 C C . THR A 1 279 ? 8.010 -15.910 -16.188 1.00 97.44 279 THR A C 1
ATOM 2226 O O . THR A 1 279 ? 8.881 -16.715 -16.524 1.00 97.44 279 THR A O 1
ATOM 2229 N N . HIS A 1 280 ? 8.160 -15.102 -15.133 1.00 96.56 280 HIS A N 1
ATOM 2230 C CA . HIS A 1 280 ? 9.322 -15.167 -14.245 1.00 96.56 280 HIS A CA 1
ATOM 2231 C C . HIS A 1 280 ? 9.393 -16.516 -13.520 1.00 96.56 280 HIS A C 1
ATOM 2233 O O . HIS A 1 280 ? 10.433 -17.171 -13.549 1.00 96.56 280 HIS A O 1
ATOM 2239 N N . LEU A 1 281 ? 8.279 -16.959 -12.933 1.00 95.25 281 LEU A N 1
ATOM 2240 C CA . LEU A 1 281 ? 8.177 -18.226 -12.209 1.00 95.25 281 LEU A CA 1
ATOM 2241 C C . LEU A 1 281 ? 8.552 -19.413 -13.105 1.00 95.25 281 LEU A C 1
ATOM 2243 O O . LEU A 1 281 ? 9.309 -20.285 -12.683 1.00 95.25 281 LEU A O 1
ATOM 2247 N N . GLU A 1 282 ? 8.091 -19.430 -14.359 1.00 96.88 282 GLU A N 1
ATOM 2248 C CA . GLU A 1 282 ? 8.423 -20.495 -15.310 1.00 96.88 282 GLU A CA 1
ATOM 2249 C C . GLU A 1 282 ? 9.910 -20.537 -15.673 1.00 96.88 282 GLU A C 1
ATOM 2251 O O . GLU A 1 282 ? 10.480 -21.623 -15.814 1.00 96.88 282 GLU A O 1
ATOM 2256 N N . ARG A 1 283 ? 10.551 -19.372 -15.799 1.00 95.69 283 ARG A N 1
ATOM 2257 C CA . ARG A 1 283 ? 11.974 -19.256 -16.154 1.00 95.69 283 ARG A CA 1
ATOM 2258 C C . ARG A 1 283 ? 12.911 -19.457 -14.965 1.00 95.69 283 ARG A C 1
ATOM 2260 O O . ARG A 1 283 ? 14.057 -19.847 -15.170 1.00 95.69 283 ARG A O 1
ATOM 2267 N N . SER A 1 284 ? 12.447 -19.185 -13.748 1.00 94.56 284 SER A N 1
ATOM 2268 C CA . SER A 1 284 ? 13.246 -19.310 -12.532 1.00 94.56 284 SER A CA 1
ATOM 2269 C C . SER A 1 284 ? 13.561 -20.783 -12.228 1.00 94.56 284 SER A C 1
ATOM 2271 O O . SER A 1 284 ? 12.645 -21.612 -12.204 1.00 94.56 284 SER A O 1
ATOM 2273 N N . PRO A 1 285 ? 14.827 -21.139 -11.927 1.00 95.94 285 PRO A N 1
ATOM 2274 C CA . PRO A 1 285 ? 15.175 -22.495 -11.497 1.00 95.94 285 PRO A CA 1
ATOM 2275 C C . PRO A 1 285 ? 14.530 -22.860 -10.151 1.00 95.94 285 PRO A C 1
ATOM 2277 O O . PRO A 1 285 ? 14.353 -24.038 -9.854 1.00 95.94 285 PRO A O 1
ATOM 2280 N N . TRP A 1 286 ? 14.138 -21.857 -9.360 1.00 95.12 286 TRP A N 1
ATOM 2281 C CA . TRP A 1 286 ? 13.510 -22.018 -8.049 1.00 95.12 286 TRP A CA 1
ATOM 2282 C C . TRP A 1 286 ? 11.993 -22.190 -8.122 1.00 95.12 286 TRP A C 1
ATOM 2284 O O . TRP A 1 286 ? 11.377 -22.516 -7.110 1.00 95.12 286 TRP A O 1
ATOM 2294 N N . LYS A 1 287 ? 11.386 -21.953 -9.297 1.00 94.75 287 LYS A N 1
ATOM 2295 C CA . LYS A 1 287 ? 9.924 -21.933 -9.489 1.00 94.75 287 LYS A CA 1
ATOM 2296 C C . LYS A 1 287 ? 9.207 -21.049 -8.457 1.00 94.75 287 LYS A C 1
ATOM 2298 O O . LYS A 1 287 ? 8.111 -21.366 -7.999 1.00 94.75 287 LYS A O 1
ATOM 2303 N N . GLY A 1 288 ? 9.845 -19.933 -8.106 1.00 95.69 288 GLY A N 1
ATOM 2304 C CA . GLY A 1 288 ? 9.373 -18.962 -7.126 1.00 95.69 288 GLY A CA 1
ATOM 2305 C C . GLY A 1 288 ? 9.403 -17.535 -7.663 1.00 95.69 288 GLY A C 1
ATOM 2306 O O . GLY A 1 288 ? 9.819 -17.285 -8.796 1.00 95.69 288 GLY A O 1
ATOM 2307 N N . LEU A 1 289 ? 8.931 -16.609 -6.830 1.00 97.94 289 LEU A N 1
ATOM 2308 C CA . LEU A 1 289 ? 9.042 -15.169 -7.052 1.00 97.94 289 LEU A CA 1
ATOM 2309 C C . LEU A 1 289 ? 10.016 -14.581 -6.026 1.00 97.94 289 LEU A C 1
ATOM 2311 O O . LEU A 1 289 ? 9.897 -14.927 -4.843 1.00 97.94 289 LEU A O 1
ATOM 2315 N N . PRO A 1 290 ? 10.930 -13.688 -6.437 1.00 97.94 290 PRO A N 1
ATOM 2316 C CA . PRO A 1 290 ? 11.933 -13.144 -5.542 1.00 97.94 290 PRO A CA 1
ATOM 2317 C C . PRO A 1 290 ? 11.325 -12.212 -4.488 1.00 97.94 290 PRO A C 1
ATOM 2319 O O . PRO A 1 290 ? 10.167 -11.790 -4.560 1.00 97.94 290 PRO A O 1
ATOM 2322 N N . GLU A 1 291 ? 12.110 -11.876 -3.475 1.00 98.50 291 GLU A N 1
ATOM 2323 C CA . GLU A 1 291 ? 11.749 -10.863 -2.483 1.00 98.50 291 GLU A CA 1
ATOM 2324 C C . GLU A 1 291 ? 11.648 -9.473 -3.120 1.00 98.50 291 GLU A C 1
ATOM 2326 O O . GLU A 1 291 ? 10.671 -8.749 -2.896 1.00 98.50 291 GLU A O 1
ATOM 2331 N N . LEU A 1 292 ? 12.636 -9.135 -3.948 1.00 98.31 292 LEU A N 1
ATOM 2332 C CA . LEU A 1 292 ? 12.755 -7.854 -4.626 1.00 98.31 292 LEU A CA 1
ATOM 2333 C C . LEU A 1 292 ? 13.539 -7.990 -5.934 1.00 98.31 292 LEU A C 1
ATOM 2335 O O . LEU A 1 292 ? 14.332 -8.909 -6.126 1.00 98.31 292 LEU A O 1
ATOM 2339 N N . THR A 1 293 ? 13.353 -7.024 -6.819 1.00 98.56 293 THR A N 1
ATOM 2340 C CA . THR A 1 293 ? 14.230 -6.761 -7.957 1.00 98.56 293 THR A CA 1
ATOM 2341 C C . THR A 1 293 ? 14.896 -5.404 -7.781 1.00 98.56 293 THR A C 1
ATOM 2343 O O . THR A 1 293 ? 14.393 -4.527 -7.075 1.00 98.56 293 THR A O 1
ATOM 2346 N N . ASN A 1 294 ? 16.027 -5.206 -8.449 1.00 98.56 294 ASN A N 1
ATOM 2347 C CA . ASN A 1 294 ? 16.549 -3.863 -8.658 1.00 98.56 294 ASN A CA 1
ATOM 2348 C C . ASN A 1 294 ? 15.633 -3.102 -9.633 1.00 98.56 294 ASN A C 1
ATOM 2350 O O . ASN A 1 294 ? 14.633 -3.635 -10.130 1.00 98.56 294 ASN A O 1
ATOM 2354 N N . GLU A 1 295 ? 15.950 -1.835 -9.876 1.00 96.94 295 GLU A N 1
ATOM 2355 C CA . GLU A 1 295 ? 15.174 -0.971 -10.763 1.00 96.94 295 GLU A CA 1
ATOM 2356 C C . GLU A 1 295 ? 14.839 -1.630 -12.107 1.00 96.94 295 GLU A C 1
ATOM 2358 O O . GLU A 1 295 ? 15.648 -2.354 -12.686 1.00 96.94 295 GLU A O 1
ATOM 2363 N N . GLN A 1 296 ? 13.632 -1.367 -12.616 1.00 95.62 296 GLN A N 1
ATOM 2364 C CA . GLN A 1 296 ? 13.184 -1.839 -13.933 1.00 95.62 296 GLN A CA 1
ATOM 2365 C C . GLN A 1 296 ? 13.166 -3.376 -14.046 1.00 95.62 296 GLN A C 1
ATOM 2367 O O . GLN A 1 296 ? 13.355 -3.929 -15.131 1.00 95.62 296 GLN A O 1
ATOM 2372 N N . GLY A 1 297 ? 12.936 -4.077 -12.932 1.00 95.94 297 GLY A N 1
ATOM 2373 C CA . GLY A 1 297 ? 12.903 -5.537 -12.878 1.00 95.94 297 GLY A CA 1
ATOM 2374 C C . GLY A 1 297 ? 14.263 -6.225 -13.026 1.00 95.94 297 GLY A C 1
ATOM 2375 O O . GLY A 1 297 ? 14.291 -7.431 -13.277 1.00 95.94 297 GLY A O 1
ATOM 2376 N N . GLN A 1 298 ? 15.380 -5.498 -12.902 1.00 97.75 298 GLN A N 1
ATOM 2377 C CA . GLN A 1 298 ? 16.712 -6.100 -12.974 1.00 97.75 298 GLN A CA 1
ATOM 2378 C C . GLN A 1 298 ? 16.934 -7.099 -11.832 1.00 97.75 298 GLN A C 1
ATOM 2380 O O . GLN A 1 298 ? 16.479 -6.899 -10.703 1.00 97.75 298 GLN A O 1
ATOM 2385 N N . HIS A 1 299 ? 17.660 -8.182 -12.121 1.00 97.31 299 HIS A N 1
ATOM 2386 C CA . HIS A 1 299 ? 18.006 -9.183 -11.110 1.00 97.31 299 HIS A CA 1
ATOM 2387 C C . HIS A 1 299 ? 18.810 -8.539 -9.973 1.00 97.31 299 HIS A C 1
ATOM 2389 O O . HIS A 1 299 ? 19.706 -7.726 -10.211 1.00 97.31 299 HIS A O 1
ATOM 2395 N N . CYS A 1 300 ? 18.464 -8.892 -8.735 1.00 97.81 300 CYS A N 1
ATOM 2396 C CA . CYS A 1 300 ? 19.203 -8.477 -7.555 1.00 97.81 300 CYS A CA 1
ATOM 2397 C C . CYS A 1 300 ? 19.880 -9.710 -6.937 1.00 97.81 300 CYS A C 1
ATOM 2399 O O . CYS A 1 300 ? 19.178 -10.572 -6.408 1.00 97.81 300 CYS A O 1
ATOM 2401 N N . PRO A 1 301 ? 21.223 -9.796 -6.943 1.00 96.81 301 PRO A N 1
ATOM 2402 C CA . PRO A 1 301 ? 21.939 -10.969 -6.437 1.00 96.81 301 PRO A CA 1
ATOM 2403 C C . PRO A 1 301 ? 21.832 -11.148 -4.915 1.00 96.81 301 PRO A C 1
ATOM 2405 O O . PRO A 1 301 ? 22.159 -12.214 -4.402 1.00 96.81 301 PRO A O 1
ATOM 2408 N N . PHE A 1 302 ? 21.384 -10.118 -4.192 1.00 96.94 302 PHE A N 1
ATOM 2409 C CA . PHE A 1 302 ? 21.163 -10.162 -2.745 1.00 96.94 302 PHE A CA 1
ATOM 2410 C C . PHE A 1 302 ? 19.710 -10.470 -2.366 1.00 96.94 302 PHE A C 1
ATOM 2412 O O . PHE A 1 302 ? 19.400 -10.553 -1.180 1.00 96.94 302 PHE A O 1
ATOM 2419 N N . SER A 1 303 ? 18.815 -10.621 -3.345 1.00 97.50 303 SER A N 1
ATOM 2420 C CA . SER A 1 303 ? 17.420 -10.957 -3.085 1.00 97.50 303 SER A CA 1
ATOM 2421 C C . SER A 1 303 ? 17.246 -12.451 -2.827 1.00 97.50 303 SER A C 1
ATOM 2423 O O . SER A 1 303 ? 17.846 -13.287 -3.503 1.00 97.50 303 SER A O 1
ATOM 2425 N N . CYS A 1 304 ? 16.369 -12.805 -1.884 1.00 97.62 304 CYS A N 1
ATOM 2426 C CA . CYS A 1 304 ? 15.868 -14.170 -1.797 1.00 97.62 304 CYS A CA 1
ATOM 2427 C C . CYS A 1 304 ? 15.106 -14.525 -3.086 1.00 97.62 304 CYS A C 1
ATOM 2429 O O . CYS A 1 304 ? 14.110 -13.884 -3.409 1.00 97.62 304 CYS A O 1
ATOM 2431 N N . GLU A 1 305 ? 15.542 -15.564 -3.800 1.00 97.12 305 GLU A N 1
ATOM 2432 C CA . GLU A 1 305 ? 14.989 -15.978 -5.104 1.00 97.12 305 GLU A CA 1
ATOM 2433 C C . GLU A 1 305 ? 13.558 -16.544 -5.032 1.00 97.12 305 GLU A C 1
ATOM 2435 O O . GLU A 1 305 ? 12.840 -16.599 -6.032 1.00 97.12 305 GLU A O 1
ATOM 2440 N N . THR A 1 306 ? 13.127 -16.985 -3.847 1.00 97.44 306 THR A N 1
ATOM 2441 C CA . THR A 1 306 ? 11.769 -17.484 -3.611 1.00 97.44 306 THR A CA 1
ATOM 2442 C C . THR A 1 306 ? 11.264 -17.041 -2.249 1.00 97.44 306 THR A C 1
ATOM 2444 O O . THR A 1 306 ? 11.609 -17.618 -1.219 1.00 97.44 306 THR A O 1
ATOM 2447 N N . GLN A 1 307 ? 10.400 -16.032 -2.238 1.00 98.06 307 GLN A N 1
ATOM 2448 C CA . GLN A 1 307 ? 9.951 -15.415 -1.002 1.00 98.06 307 GLN A CA 1
ATOM 2449 C C . GLN A 1 307 ? 8.461 -15.630 -0.752 1.00 98.06 307 GLN A C 1
ATOM 2451 O O . GLN A 1 307 ? 7.605 -15.339 -1.591 1.00 98.06 307 GLN A O 1
ATOM 2456 N N . ALA A 1 308 ? 8.145 -16.132 0.445 1.00 98.25 308 ALA A N 1
ATOM 2457 C CA . ALA A 1 308 ? 6.797 -16.573 0.801 1.00 98.25 308 ALA A CA 1
ATOM 2458 C C . ALA A 1 308 ? 5.752 -15.457 0.659 1.00 98.25 308 ALA A C 1
ATOM 2460 O O . ALA A 1 308 ? 4.677 -15.693 0.112 1.00 98.25 308 ALA A O 1
ATOM 2461 N N . TRP A 1 309 ? 6.073 -14.235 1.098 1.00 97.38 309 TRP A N 1
ATOM 2462 C CA . TRP A 1 309 ? 5.148 -13.105 0.992 1.00 97.38 309 TRP A CA 1
ATOM 2463 C C . TRP A 1 309 ? 4.887 -12.668 -0.452 1.00 97.38 309 TRP A C 1
ATOM 2465 O O . TRP A 1 309 ? 3.793 -12.199 -0.742 1.00 97.38 309 TRP A O 1
ATOM 2475 N N . SER A 1 310 ? 5.846 -12.861 -1.364 1.00 97.88 310 SER A N 1
ATOM 2476 C CA . SER A 1 310 ? 5.730 -12.416 -2.757 1.00 97.88 310 SER A CA 1
ATOM 2477 C C . SER A 1 310 ? 4.730 -13.297 -3.489 1.00 97.88 310 SER A C 1
ATOM 2479 O O . SER A 1 310 ? 3.899 -12.810 -4.249 1.00 97.88 310 SER A O 1
ATOM 2481 N N . LEU A 1 311 ? 4.768 -14.601 -3.207 1.00 97.19 311 LEU A N 1
ATOM 2482 C CA . LEU A 1 311 ? 3.804 -15.550 -3.745 1.00 97.19 311 LEU A CA 1
ATOM 2483 C C . LEU A 1 311 ? 2.444 -15.451 -3.041 1.00 97.19 311 LEU A C 1
ATOM 2485 O O . LEU A 1 311 ? 1.410 -15.504 -3.702 1.00 97.19 311 LEU A O 1
ATOM 2489 N N . ALA A 1 312 ? 2.425 -15.287 -1.714 1.00 98.25 312 ALA A N 1
ATOM 2490 C CA . ALA A 1 312 ? 1.184 -15.237 -0.943 1.00 98.25 312 ALA A CA 1
ATOM 2491 C C . ALA A 1 312 ? 0.264 -14.096 -1.397 1.00 98.25 312 ALA A C 1
ATOM 2493 O O . ALA A 1 312 ? -0.917 -14.333 -1.636 1.00 98.25 312 ALA A O 1
ATOM 2494 N N . THR A 1 313 ? 0.788 -12.883 -1.587 1.00 98.19 313 THR A N 1
ATOM 2495 C CA . THR A 1 313 ? -0.057 -11.747 -1.986 1.00 98.19 313 THR A CA 1
ATOM 2496 C C . THR A 1 313 ? -0.541 -11.857 -3.436 1.00 98.19 313 THR A C 1
ATOM 2498 O O . THR A 1 313 ? -1.629 -11.381 -3.749 1.00 98.19 313 THR A O 1
ATOM 2501 N N . VAL A 1 314 ? 0.191 -12.553 -4.314 1.00 97.50 314 VAL A N 1
ATOM 2502 C CA . VAL A 1 314 ? -0.293 -12.925 -5.657 1.00 97.50 314 VAL A CA 1
ATOM 2503 C C . VAL A 1 314 ? -1.459 -13.915 -5.575 1.00 97.50 314 VAL A C 1
ATOM 2505 O O . VAL A 1 314 ? -2.456 -13.750 -6.279 1.00 97.50 314 VAL A O 1
ATOM 2508 N N . LEU A 1 315 ? -1.376 -14.921 -4.699 1.00 98.31 315 LEU A N 1
ATOM 2509 C CA . LEU A 1 315 ? -2.479 -15.863 -4.475 1.00 98.31 315 LEU A CA 1
ATOM 2510 C C . LEU A 1 315 ? -3.732 -15.157 -3.940 1.00 98.31 315 LEU A C 1
ATOM 2512 O O . LEU A 1 315 ? -4.841 -15.504 -4.337 1.00 98.31 315 LEU A O 1
ATOM 2516 N N . GLU A 1 316 ? -3.572 -14.143 -3.090 1.00 98.50 316 GLU A N 1
ATOM 2517 C CA . GLU A 1 316 ? -4.699 -13.327 -2.626 1.00 98.50 316 GLU A CA 1
ATOM 2518 C C . GLU A 1 316 ? -5.359 -12.530 -3.762 1.00 98.50 316 GLU A C 1
ATOM 2520 O O . GLU A 1 316 ? -6.582 -12.441 -3.805 1.00 98.50 316 GLU A O 1
ATOM 2525 N N . VAL A 1 317 ? -4.587 -12.001 -4.721 1.00 98.56 317 VAL A N 1
ATOM 2526 C CA . VAL A 1 317 ? -5.153 -11.358 -5.925 1.00 98.56 317 VAL A CA 1
ATOM 2527 C C . VAL A 1 317 ? -5.976 -12.354 -6.738 1.00 98.56 317 VAL A C 1
ATOM 2529 O O . VAL A 1 317 ? -7.067 -12.021 -7.188 1.00 98.56 317 VAL A O 1
ATOM 2532 N N . LEU A 1 318 ? -5.467 -13.576 -6.923 1.00 98.00 318 LEU A N 1
ATOM 2533 C CA . LEU A 1 318 ? -6.182 -14.636 -7.640 1.00 98.00 318 LEU A CA 1
ATOM 2534 C C . LEU A 1 318 ? -7.470 -15.062 -6.929 1.00 98.00 318 LEU A C 1
ATOM 2536 O O . LEU A 1 318 ? -8.418 -15.450 -7.598 1.00 98.00 318 LEU A O 1
ATOM 2540 N N . TYR A 1 319 ? -7.499 -15.003 -5.598 1.00 97.88 319 TYR A N 1
ATOM 2541 C CA . TYR A 1 319 ? -8.694 -15.291 -4.807 1.00 97.88 319 TYR A CA 1
ATOM 2542 C C . TYR A 1 319 ? -9.767 -14.196 -4.932 1.00 97.88 319 TYR A C 1
ATOM 2544 O O . TYR A 1 319 ? -10.957 -14.501 -4.898 1.00 97.88 319 TYR A O 1
ATOM 2552 N N . ASP A 1 320 ? -9.354 -12.933 -5.069 1.00 94.94 320 ASP A N 1
ATOM 2553 C CA . ASP A 1 320 ? -10.264 -11.787 -5.191 1.00 94.94 320 ASP A CA 1
ATOM 2554 C C . ASP A 1 320 ? -10.837 -11.597 -6.615 1.00 94.94 320 ASP A C 1
ATOM 2556 O O . ASP A 1 320 ? -11.847 -10.898 -6.773 1.00 94.94 320 ASP A O 1
ATOM 2560 N N . LEU A 1 321 ? -10.183 -12.167 -7.638 1.00 91.00 321 LEU A N 1
ATOM 2561 C CA . LEU A 1 321 ? -10.600 -12.139 -9.051 1.00 91.00 321 LEU A CA 1
ATOM 2562 C C . LEU A 1 321 ? -11.843 -12.999 -9.322 1.00 91.00 321 LEU A C 1
ATOM 2564 O O . LEU A 1 321 ? -12.750 -12.468 -10.002 1.00 91.00 321 LEU A O 1
#